Protein AF-0000000077526014 (afdb_homodimer)

InterPro domains:
  IPR000210 BTB/POZ domain [PF00651] (9-113)
  IPR000210 BTB/POZ domain [PS50097] (17-85)
  IPR000210 BTB/POZ domain [SM00225] (17-116)
  IPR011333 SKP1/BTB/POZ domain superfamily [G3DSA:3.30.710.10] (1-145)
  IPR011333 SKP1/BTB/POZ domain superfamily [SSF54695] (4-112)

Secondary structure (DSSP, 8-state):
--HHHHHHHHHHTTTT--EEEEETTEEEEE-HHHHHHH-HHHHHHHH-TT-HHHHHTEEE--SS-HHHHHHHHHHHHH---TT--TTTHHHHHHHHHHTT-HHHHHHHHHHHHTT--TTTHHHHHHHHHHTT-HHHHHHHHHHHHHHHHHHHHHHHTT--/--HHHHHHHHHHTTTT--EEEEETTEEEEE-HHHHHHH-HHHHHHHH-TT-HHHHHTEEE--SS-HHHHHHHHHHHHH---TT--TTTHHHHHHHHHHTT-HHHHHHHHHHHHTT--TTTHHHHHHHHHHTT-HHHHHHHHHHHHHHHHHHHHHHHTT--

Solvent-accessible surface area (backbone atoms only — not comparable to full-atom values): 17421 Å² total; per-residue (Å²): 136,52,60,51,56,51,44,45,50,34,54,76,64,50,50,73,50,62,28,37,39,33,30,81,96,43,74,45,71,37,44,58,42,53,48,27,70,50,10,66,52,46,33,50,43,58,63,35,66,81,41,64,45,32,65,66,23,51,45,83,41,84,90,57,54,56,70,42,51,49,36,51,53,48,24,60,57,47,68,52,63,80,69,64,41,88,90,43,33,68,60,35,29,52,50,22,53,75,40,44,25,57,72,57,25,52,51,32,30,55,59,53,49,74,66,66,45,90,88,45,44,66,60,51,48,55,50,19,60,75,63,69,32,62,66,30,46,54,46,49,52,52,52,52,54,54,57,53,53,53,55,55,54,60,59,62,73,65,57,132,136,52,60,51,55,51,45,45,50,35,53,76,66,50,47,75,48,63,28,37,39,33,28,82,95,42,74,45,72,37,44,59,43,52,48,26,67,49,10,65,53,47,32,50,43,57,64,37,70,82,40,63,45,33,67,66,22,50,43,82,42,83,89,57,57,57,71,43,52,51,37,53,52,48,25,59,57,47,68,52,63,82,70,62,42,88,91,45,31,68,60,36,30,52,51,22,53,74,40,44,23,56,72,57,27,52,52,33,32,54,60,53,50,74,66,65,44,91,91,46,42,67,61,51,48,54,50,19,63,76,62,68,32,61,67,31,46,52,46,49,52,52,51,52,53,54,57,54,52,53,54,54,54,58,56,60,72,64,56,133

Structure (mmCIF, N/CA/C/O backbone):
data_AF-0000000077526014-model_v1
#
loop_
_entity.id
_entity.type
_entity.pdbx_description
1 polymer 'BTB domain-containing protein'
#
loop_
_atom_site.group_PDB
_atom_site.id
_atom_site.type_symbol
_atom_site.label_atom_id
_atom_site.label_alt_id
_atom_site.label_comp_id
_atom_site.label_asym_id
_atom_site.label_entity_id
_atom_site.label_seq_id
_atom_site.pdbx_PDB_ins_code
_atom_site.Cartn_x
_atom_site.Cartn_y
_atom_site.Cartn_z
_atom_site.occupancy
_atom_site.B_iso_or_equiv
_atom_site.auth_seq_id
_atom_site.auth_comp_id
_atom_site.auth_asym_id
_atom_site.auth_atom_id
_atom_site.pdbx_PDB_model_num
ATOM 1 N N . MET A 1 1 ? -4.195 -10.773 5.109 1 72.62 1 MET A N 1
ATOM 2 C CA . MET A 1 1 ? -3.539 -9.484 5.293 1 72.62 1 MET A CA 1
ATOM 3 C C . MET A 1 1 ? -3.965 -8.5 4.211 1 72.62 1 MET A C 1
ATOM 5 O O . MET A 1 1 ? -4.066 -8.859 3.039 1 72.62 1 MET A O 1
ATOM 9 N N . SER A 1 2 ? -4.234 -7.258 4.621 1 91 2 SER A N 1
ATOM 10 C CA . SER A 1 2 ? -4.734 -6.246 3.693 1 91 2 SER A CA 1
ATOM 11 C C . SER A 1 2 ? -3.584 -5.527 2.994 1 91 2 SER A C 1
ATOM 13 O O . SER A 1 2 ? -2.426 -5.664 3.391 1 91 2 SER A O 1
ATOM 15 N N . VAL A 1 3 ? -3.85 -4.945 1.996 1 93.62 3 VAL A N 1
ATOM 16 C CA . VAL A 1 3 ? -2.875 -4.148 1.257 1 93.62 3 VAL A CA 1
ATOM 17 C C . VAL A 1 3 ? -2.275 -3.084 2.174 1 93.62 3 VAL A C 1
ATOM 19 O O . VAL A 1 3 ? -1.061 -2.867 2.17 1 93.62 3 VAL A O 1
ATOM 22 N N . ARG A 1 4 ? -3.08 -2.496 2.951 1 94.81 4 ARG A N 1
ATOM 23 C CA . ARG A 1 4 ? -2.621 -1.474 3.887 1 94.81 4 ARG A CA 1
ATOM 24 C C . ARG A 1 4 ? -1.616 -2.051 4.879 1 94.81 4 ARG A C 1
ATOM 26 O O . ARG A 1 4 ? -0.586 -1.435 5.156 1 94.81 4 ARG A O 1
ATOM 33 N N . ASP A 1 5 ? -1.938 -3.189 5.426 1 95.69 5 ASP A N 1
ATOM 34 C CA . ASP A 1 5 ? -1.038 -3.846 6.367 1 95.69 5 ASP A CA 1
ATOM 35 C C . ASP A 1 5 ? 0.3 -4.176 5.711 1 95.69 5 ASP A C 1
ATOM 37 O O . ASP A 1 5 ? 1.354 -4.051 6.336 1 95.69 5 ASP A O 1
ATOM 41 N N . ASN A 1 6 ? 0.21 -4.613 4.531 1 96.12 6 ASN A N 1
ATOM 42 C CA . ASN A 1 6 ? 1.428 -4.949 3.797 1 96.12 6 ASN A CA 1
ATOM 43 C C . ASN A 1 6 ? 2.324 -3.727 3.615 1 96.12 6 ASN A C 1
ATOM 45 O O . ASN A 1 6 ? 3.539 -3.811 3.805 1 96.12 6 ASN A O 1
ATOM 49 N N . ILE A 1 7 ? 1.716 -2.625 3.275 1 97.5 7 ILE A N 1
ATOM 50 C CA . ILE A 1 7 ? 2.461 -1.396 3.027 1 97.5 7 ILE A CA 1
ATOM 51 C C . ILE A 1 7 ? 3.057 -0.881 4.336 1 97.5 7 ILE A C 1
ATOM 53 O O . ILE A 1 7 ? 4.203 -0.429 4.367 1 97.5 7 ILE A O 1
ATOM 57 N N . ARG A 1 8 ? 2.281 -0.973 5.348 1 97.06 8 ARG A N 1
ATOM 58 C CA . ARG A 1 8 ? 2.773 -0.559 6.656 1 97.06 8 ARG A CA 1
ATOM 59 C C . ARG A 1 8 ? 3.98 -1.392 7.078 1 97.06 8 ARG A C 1
ATOM 61 O O . ARG A 1 8 ? 4.996 -0.846 7.516 1 97.06 8 ARG A O 1
ATOM 68 N N . ASP A 1 9 ? 3.828 -2.688 6.988 1 97.88 9 ASP A N 1
ATOM 69 C CA . ASP A 1 9 ? 4.914 -3.588 7.359 1 97.88 9 ASP A CA 1
ATOM 70 C C . ASP A 1 9 ? 6.16 -3.326 6.512 1 97.88 9 ASP A C 1
ATOM 72 O O . ASP A 1 9 ? 7.281 -3.383 7.01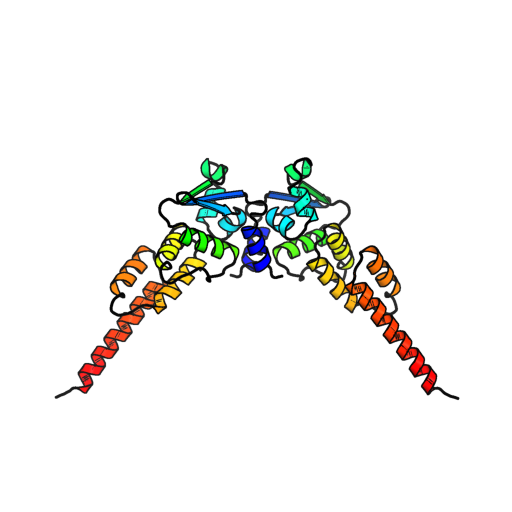6 1 97.88 9 ASP A O 1
ATOM 76 N N . MET A 1 10 ? 5.914 -3.098 5.254 1 98.19 10 MET A N 1
ATOM 77 C CA . MET A 1 10 ? 7 -2.779 4.328 1 98.19 10 MET A CA 1
ATOM 78 C C . MET A 1 10 ? 7.777 -1.557 4.801 1 98.19 10 MET A C 1
ATOM 80 O O . MET A 1 10 ? 9.008 -1.562 4.805 1 98.19 10 MET A O 1
ATOM 84 N N . TRP A 1 11 ? 7.062 -0.548 5.211 1 98.44 11 TRP A N 1
ATOM 85 C CA . TRP A 1 11 ? 7.688 0.676 5.703 1 98.44 11 TRP A CA 1
ATOM 86 C C . TRP A 1 11 ? 8.391 0.433 7.031 1 98.44 11 TRP A C 1
ATOM 88 O O . TRP A 1 11 ? 9.547 0.825 7.207 1 98.44 11 TRP A O 1
ATOM 98 N N . ASP A 1 12 ? 7.73 -0.252 7.934 1 97.94 12 ASP A N 1
ATOM 99 C CA . ASP A 1 12 ? 8.266 -0.509 9.266 1 97.94 12 ASP A CA 1
ATOM 100 C C . ASP A 1 12 ? 9.57 -1.309 9.188 1 97.94 12 ASP A C 1
ATOM 102 O O . ASP A 1 12 ? 10.477 -1.103 9.992 1 97.94 12 ASP A O 1
ATOM 106 N N . ASN A 1 13 ? 9.641 -2.141 8.242 1 97.88 13 ASN A N 1
ATOM 107 C CA . ASN A 1 13 ? 10.805 -3.002 8.102 1 97.88 13 ASN A CA 1
ATOM 108 C C . ASN A 1 13 ? 11.844 -2.393 7.164 1 97.88 13 ASN A C 1
ATOM 110 O O . ASN A 1 13 ? 12.883 -2.998 6.906 1 97.88 13 ASN A O 1
ATOM 114 N N . GLU A 1 14 ? 11.578 -1.185 6.617 1 98.12 14 GLU A N 1
ATOM 115 C CA . GLU A 1 14 ? 12.477 -0.44 5.734 1 98.12 14 GLU A CA 1
ATOM 116 C C . GLU A 1 14 ? 12.922 -1.295 4.555 1 98.12 14 GLU A C 1
ATOM 118 O O . GLU A 1 14 ? 14.094 -1.267 4.168 1 98.12 14 GLU A O 1
ATOM 123 N N . LEU A 1 15 ? 11.984 -2.135 4.062 1 97.56 15 LEU A N 1
ATOM 124 C CA . LEU A 1 15 ? 12.32 -3.074 3 1 97.56 15 LEU A CA 1
ATOM 125 C C . LEU A 1 15 ? 12.602 -2.34 1.692 1 97.56 15 LEU A C 1
ATOM 127 O O . LEU A 1 15 ? 11.68 -1.806 1.07 1 97.56 15 LEU A O 1
ATOM 131 N N . PHE A 1 16 ? 13.891 -2.279 1.281 1 95.5 16 PHE A N 1
ATOM 132 C CA . PHE A 1 16 ? 14.367 -1.708 0.026 1 95.5 16 PHE A CA 1
ATOM 133 C C . PHE A 1 16 ? 14.039 -0.221 -0.048 1 95.5 16 PHE A C 1
ATOM 135 O O . PHE A 1 16 ? 13.602 0.273 -1.089 1 95.5 16 PHE A O 1
ATOM 142 N N . THR A 1 17 ? 14.133 0.515 1.021 1 96.88 17 THR A N 1
ATOM 143 C CA . THR A 1 17 ? 13.992 1.967 1 1 96.88 17 THR A CA 1
ATOM 144 C C . THR A 1 17 ? 15.039 2.596 0.085 1 96.88 17 THR A C 1
ATOM 146 O O . THR A 1 17 ? 16.125 2.045 -0.09 1 96.88 17 THR A O 1
ATOM 149 N N . ASP A 1 18 ? 14.648 3.764 -0.484 1 95.25 18 ASP A N 1
ATOM 150 C CA . ASP A 1 18 ? 15.562 4.359 -1.453 1 95.25 18 ASP A CA 1
ATOM 151 C C . ASP A 1 18 ? 15.664 5.871 -1.255 1 95.25 18 ASP A C 1
ATOM 153 O O . ASP A 1 18 ? 16.156 6.586 -2.131 1 95.25 18 ASP A O 1
ATOM 157 N N . CYS A 1 19 ? 15.211 6.457 -0.163 1 95.62 19 CYS A N 1
ATOM 158 C CA . CYS A 1 19 ? 15.43 7.848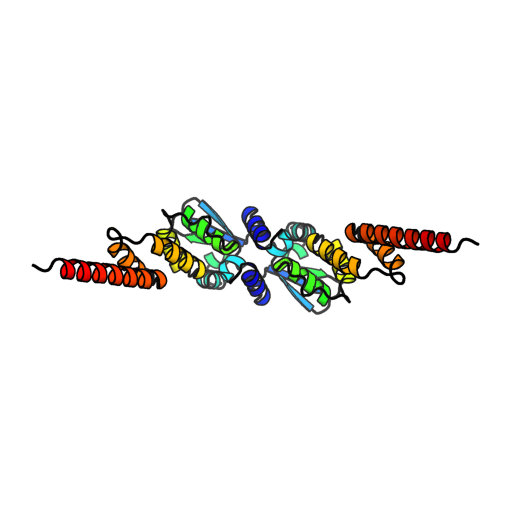 0.225 1 95.62 19 CYS A CA 1
ATOM 159 C C . CYS A 1 19 ? 15.367 8.008 1.739 1 95.62 19 CYS A C 1
ATOM 161 O O . CYS A 1 19 ? 14.953 7.086 2.449 1 95.62 19 CYS A O 1
ATOM 163 N N . VAL A 1 20 ? 15.906 9.125 2.172 1 97.19 20 VAL A N 1
ATOM 164 C CA . VAL A 1 20 ? 15.961 9.398 3.604 1 97.19 20 VAL A CA 1
ATOM 165 C C . VAL A 1 20 ? 15.516 10.828 3.879 1 97.19 20 VAL A C 1
ATOM 167 O O . VAL A 1 20 ? 15.953 11.766 3.207 1 97.19 20 VAL A O 1
ATOM 170 N N . ILE A 1 21 ? 14.609 10.977 4.828 1 97.38 21 ILE A N 1
ATOM 171 C CA . ILE A 1 21 ? 14.188 12.281 5.32 1 97.38 21 ILE A CA 1
ATOM 172 C C . ILE A 1 21 ? 14.898 12.594 6.637 1 97.38 21 ILE A C 1
ATOM 174 O O . ILE A 1 21 ? 14.727 11.875 7.625 1 97.38 21 ILE A O 1
ATOM 178 N N . LYS A 1 22 ? 15.664 13.625 6.617 1 97.56 22 LYS A N 1
ATOM 179 C CA . LYS A 1 22 ? 16.359 14.062 7.82 1 97.56 22 LYS A CA 1
ATOM 180 C C . LYS A 1 22 ? 15.586 15.164 8.539 1 97.56 22 LYS A C 1
ATOM 182 O O . LYS A 1 22 ? 15.172 16.141 7.914 1 97.56 22 LYS A O 1
ATOM 187 N N . VAL A 1 23 ? 15.32 14.984 9.758 1 97.5 23 VAL A N 1
ATOM 188 C CA . VAL A 1 23 ? 14.656 15.961 10.625 1 97.5 23 VAL A CA 1
ATOM 189 C C . VAL A 1 23 ? 15.477 16.156 11.898 1 97.5 23 VAL A C 1
ATOM 191 O O . VAL A 1 23 ? 15.344 15.391 12.859 1 97.5 23 VAL A O 1
ATOM 194 N N . GLY A 1 24 ? 16.219 17.234 11.984 1 95.19 24 GLY A N 1
ATOM 195 C CA . GLY A 1 24 ? 17.172 17.375 13.078 1 95.19 24 GLY A CA 1
ATOM 196 C C . GLY A 1 24 ? 18.172 16.25 13.156 1 95.19 24 GLY A C 1
ATOM 197 O O . GLY A 1 24 ? 18.875 15.961 12.18 1 95.19 24 GLY A O 1
ATOM 198 N N . SER A 1 25 ? 18.219 15.562 14.266 1 96.19 25 SER A N 1
ATOM 199 C CA . SER A 1 25 ? 19.156 14.477 14.477 1 96.19 25 SER A CA 1
ATOM 200 C C . SER A 1 25 ? 18.547 13.125 14.117 1 96.19 25 SER A C 1
ATOM 202 O O . SER A 1 25 ? 19.219 12.094 14.188 1 96.19 25 SER A O 1
ATOM 204 N N . LYS A 1 26 ? 17.359 13.141 13.688 1 98 26 LYS A N 1
ATOM 205 C CA . LYS A 1 26 ? 16.656 11.898 13.375 1 98 26 LYS A CA 1
ATOM 206 C C . LYS A 1 26 ? 16.453 11.75 11.867 1 98 26 LYS A C 1
ATOM 208 O O . LYS A 1 26 ? 16.688 12.688 11.109 1 98 26 LYS A O 1
ATOM 213 N N . GLN A 1 27 ? 16.156 10.555 11.562 1 97.94 27 GLN A N 1
ATOM 214 C CA . GLN A 1 27 ? 15.945 10.289 10.141 1 97.94 27 GLN A CA 1
ATOM 215 C C . GLN A 1 27 ? 14.797 9.305 9.93 1 97.94 27 GLN A C 1
ATOM 217 O O . GLN A 1 27 ? 14.508 8.484 10.797 1 97.94 27 GLN A O 1
ATOM 222 N N . ILE A 1 28 ? 14.109 9.367 8.789 1 98.38 28 ILE A N 1
ATOM 223 C CA . ILE A 1 28 ? 13.055 8.461 8.336 1 98.38 28 ILE A CA 1
ATOM 224 C C . ILE A 1 28 ? 13.43 7.895 6.969 1 98.38 28 ILE A C 1
ATOM 226 O O . ILE A 1 28 ? 13.57 8.641 5.996 1 98.38 28 ILE A O 1
ATOM 230 N N . LYS A 1 29 ? 13.625 6.59 6.934 1 98.38 29 LYS A N 1
ATOM 231 C CA . LYS A 1 29 ? 13.805 5.938 5.641 1 98.38 29 LYS A CA 1
ATOM 232 C C . LYS A 1 29 ? 12.469 5.715 4.945 1 98.38 29 LYS A C 1
ATOM 234 O O . LYS A 1 29 ? 11.477 5.367 5.59 1 98.38 29 LYS A O 1
ATOM 239 N N . ALA A 1 30 ? 12.422 5.992 3.66 1 98.25 30 ALA A N 1
ATOM 240 C CA . ALA A 1 30 ? 11.156 5.926 2.938 1 98.25 30 ALA A CA 1
ATOM 241 C C . ALA A 1 30 ? 11.367 5.465 1.499 1 98.25 30 ALA A C 1
ATOM 243 O O . ALA A 1 30 ? 12.469 5.039 1.132 1 98.25 30 ALA A O 1
ATOM 244 N N . HIS A 1 31 ? 10.344 5.371 0.763 1 98.06 31 HIS A N 1
ATOM 245 C CA . HIS A 1 31 ? 10.359 4.969 -0.638 1 98.06 31 HIS A CA 1
ATOM 246 C C . HIS A 1 31 ? 9.93 6.113 -1.546 1 98.06 31 HIS A C 1
ATOM 248 O O . HIS A 1 31 ? 8.844 6.676 -1.374 1 98.06 31 HIS A O 1
ATOM 254 N N . ARG A 1 32 ? 10.727 6.422 -2.512 1 97.19 32 ARG A N 1
ATOM 255 C CA . ARG A 1 32 ? 10.445 7.527 -3.424 1 97.19 32 ARG A CA 1
ATOM 256 C C . ARG A 1 32 ? 9.102 7.348 -4.109 1 97.19 32 ARG A C 1
ATOM 258 O O . ARG A 1 32 ? 8.359 8.32 -4.305 1 97.19 32 ARG A O 1
ATOM 265 N N . CYS A 1 33 ? 8.766 6.094 -4.48 1 97.56 33 CYS A N 1
ATOM 266 C CA . CYS A 1 33 ? 7.539 5.84 -5.23 1 97.56 33 CYS A CA 1
ATOM 267 C C . CYS A 1 33 ? 6.309 6.18 -4.398 1 97.56 33 CYS A C 1
ATOM 269 O O . CYS A 1 33 ? 5.352 6.766 -4.906 1 97.56 33 CYS A O 1
ATOM 271 N N . ILE A 1 34 ? 6.363 5.883 -3.104 1 98.38 34 ILE A N 1
ATOM 272 C CA . ILE A 1 34 ? 5.238 6.168 -2.217 1 98.38 34 ILE A CA 1
ATOM 273 C C . ILE A 1 34 ? 5.129 7.672 -1.99 1 98.38 34 ILE A C 1
ATOM 275 O O . ILE A 1 34 ? 4.047 8.25 -2.115 1 98.38 34 ILE A O 1
ATOM 279 N N . LEU A 1 35 ? 6.254 8.289 -1.669 1 97.88 35 LEU A N 1
ATOM 280 C CA . LEU A 1 35 ? 6.254 9.727 -1.412 1 97.88 35 LEU A CA 1
ATOM 281 C C . LEU A 1 35 ? 5.844 10.5 -2.66 1 97.88 35 LEU A C 1
ATOM 283 O O . LEU A 1 35 ? 5.039 11.43 -2.58 1 97.88 35 LEU A O 1
ATOM 287 N N . GLY A 1 36 ? 6.395 10.141 -3.801 1 96.94 36 GLY A N 1
ATOM 288 C CA . GLY A 1 36 ? 6.078 10.812 -5.047 1 96.94 36 GLY A CA 1
ATOM 289 C C . GLY A 1 36 ? 4.625 10.664 -5.457 1 96.94 36 GLY A C 1
ATOM 290 O O . GLY A 1 36 ? 4.051 11.562 -6.066 1 96.94 36 GLY A O 1
ATOM 291 N N . GLN A 1 37 ? 4.043 9.492 -5.176 1 98 37 GLN A N 1
ATOM 292 C CA . GLN A 1 37 ? 2.643 9.25 -5.512 1 98 37 GLN A CA 1
ATOM 293 C C . GLN A 1 37 ? 1.717 10.141 -4.695 1 98 37 GLN A C 1
ATOM 295 O O . GLN A 1 37 ? 0.667 10.57 -5.184 1 98 37 GLN A O 1
ATOM 300 N N . MET A 1 38 ? 2.121 10.445 -3.498 1 98.12 38 MET A N 1
ATOM 301 C CA . MET A 1 38 ? 1.224 11.117 -2.566 1 98.12 38 MET A CA 1
ATOM 302 C C . MET A 1 38 ? 1.507 12.617 -2.527 1 98.12 38 MET A C 1
ATOM 304 O O . MET A 1 38 ? 0.735 13.383 -1.948 1 98.12 38 MET A O 1
ATOM 308 N N . SER A 1 39 ? 2.564 13.102 -3.207 1 98 39 SER A N 1
ATOM 309 C CA . SER A 1 39 ? 2.971 14.5 -3.133 1 98 39 SER A CA 1
ATOM 310 C C . SER A 1 39 ? 3.639 14.953 -4.43 1 98 39 SER A C 1
ATOM 312 O O . SER A 1 39 ? 4.723 14.477 -4.773 1 98 39 SER A O 1
ATOM 314 N N . PRO A 1 40 ? 3.064 15.938 -5.16 1 97.25 40 PRO A N 1
ATOM 315 C CA . PRO A 1 40 ? 3.734 16.484 -6.344 1 97.25 40 PRO A CA 1
ATOM 316 C C . PRO A 1 40 ? 5.082 17.125 -6.016 1 97.25 40 PRO A C 1
ATOM 318 O O . PRO A 1 40 ? 5.992 17.109 -6.852 1 97.25 40 PRO A O 1
ATOM 321 N N . VAL A 1 41 ? 5.223 17.625 -4.852 1 96 41 VAL A N 1
ATOM 322 C CA . VAL A 1 41 ? 6.48 18.219 -4.422 1 96 41 VAL A CA 1
ATOM 323 C C . VAL A 1 41 ? 7.562 17.156 -4.34 1 96 41 VAL A C 1
ATOM 325 O O . VAL A 1 41 ? 8.648 17.297 -4.91 1 96 41 VAL A O 1
ATOM 328 N N . PHE A 1 42 ? 7.238 16.047 -3.686 1 95.38 42 PHE A N 1
ATOM 329 C CA . PHE A 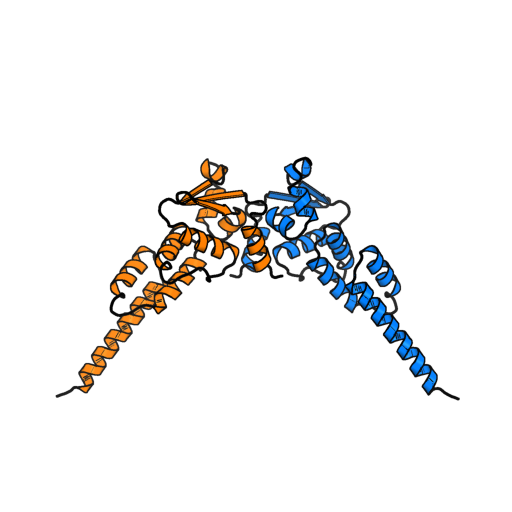1 42 ? 8.195 14.953 -3.611 1 95.38 42 PHE A CA 1
ATOM 330 C C . PHE A 1 42 ? 8.461 14.375 -4.996 1 95.38 42 PHE A C 1
ATOM 332 O O . PHE A 1 42 ? 9.602 14.039 -5.324 1 95.38 42 PHE A O 1
ATOM 339 N N . LYS A 1 43 ? 7.414 14.25 -5.766 1 95.12 43 LYS A N 1
ATOM 340 C CA . LYS A 1 43 ? 7.559 13.727 -7.125 1 95.12 43 LYS A CA 1
ATOM 341 C C . LYS A 1 43 ? 8.547 14.562 -7.93 1 95.12 43 LYS A C 1
ATOM 343 O O . LYS A 1 43 ? 9.438 14.016 -8.586 1 95.12 43 LYS A O 1
ATOM 348 N N . SER A 1 44 ? 8.375 15.852 -7.875 1 93.44 44 SER A N 1
ATOM 349 C CA . SER A 1 44 ? 9.25 16.781 -8.594 1 93.44 44 SER A CA 1
ATOM 350 C C . SER A 1 44 ? 10.672 16.734 -8.039 1 93.44 44 SER A C 1
ATOM 352 O O . SER A 1 44 ? 11.641 16.781 -8.805 1 93.44 44 SER A O 1
ATOM 354 N N . MET A 1 45 ? 10.789 16.609 -6.77 1 90.88 45 MET A N 1
ATOM 355 C CA . MET A 1 45 ? 12.094 16.562 -6.113 1 90.88 45 MET A CA 1
ATOM 356 C C . MET A 1 45 ? 12.906 15.359 -6.605 1 90.88 45 MET A C 1
ATOM 358 O O . MET A 1 45 ? 14.102 15.484 -6.875 1 90.88 45 MET A O 1
ATOM 362 N N . PHE A 1 46 ? 12.258 14.266 -6.785 1 91.56 46 PHE A N 1
ATOM 363 C CA . PHE A 1 46 ? 12.953 13.031 -7.141 1 91.56 46 PHE A CA 1
ATOM 364 C C . PHE A 1 46 ? 13.188 12.953 -8.648 1 91.56 46 PHE A C 1
ATOM 366 O O . PHE A 1 46 ? 14.039 12.195 -9.109 1 91.56 46 PHE A O 1
ATOM 373 N N . ASN A 1 47 ? 12.398 13.625 -9.391 1 88.5 47 ASN A N 1
ATOM 374 C CA . ASN A 1 47 ? 12.586 13.648 -10.836 1 88.5 47 ASN A CA 1
ATOM 375 C C . ASN A 1 47 ? 13.688 14.617 -11.242 1 88.5 47 ASN A C 1
ATOM 377 O O . ASN A 1 47 ? 14.234 14.516 -12.336 1 88.5 47 ASN A O 1
ATOM 381 N N . ASN A 1 48 ? 13.836 15.586 -10.453 1 78 48 ASN A N 1
ATOM 382 C CA . ASN A 1 48 ? 14.836 16.594 -10.82 1 78 48 ASN A CA 1
ATOM 383 C C . ASN A 1 48 ? 16.25 16.078 -10.594 1 78 48 ASN A C 1
ATOM 385 O O . ASN A 1 48 ? 16.688 15.898 -9.453 1 78 48 ASN A O 1
ATOM 389 N N . GLU A 1 49 ? 16.766 15.477 -11.578 1 62.34 49 GLU A N 1
ATOM 390 C CA . GLU A 1 49 ? 18.109 14.922 -11.609 1 62.34 49 GLU A CA 1
ATOM 391 C C . GLU A 1 49 ? 19.156 16 -11.297 1 62.34 49 GLU A C 1
ATOM 393 O O . GLU A 1 49 ? 20.297 15.688 -10.945 1 62.34 49 GLU A O 1
ATOM 398 N N . SER A 1 50 ? 18.797 17.109 -11.508 1 56.94 50 SER A N 1
ATOM 399 C CA . SER A 1 50 ? 19.828 18.141 -11.367 1 56.94 50 SER A CA 1
ATOM 400 C C . SER A 1 50 ? 20.109 18.438 -9.898 1 56.94 50 SER A C 1
ATOM 402 O O . SER A 1 50 ? 21.156 18.984 -9.562 1 56.94 50 SER A O 1
ATOM 404 N N . MET A 1 51 ? 19.203 18.125 -9.023 1 53.78 51 MET A N 1
ATOM 405 C CA . MET A 1 51 ? 19.484 18.406 -7.617 1 53.78 51 MET A CA 1
ATOM 406 C C . MET A 1 51 ? 20.156 17.203 -6.949 1 53.78 51 MET A C 1
ATOM 408 O O . MET A 1 51 ? 19.625 16.094 -6.961 1 53.78 51 MET A O 1
ATOM 412 N N . LEU A 1 52 ? 21.422 17.391 -6.695 1 52.75 52 LEU A N 1
ATOM 413 C CA . LEU A 1 52 ? 22.297 16.391 -6.09 1 52.75 52 LEU A CA 1
ATOM 414 C C . LEU A 1 52 ? 21.562 15.617 -5 1 52.75 52 LEU A C 1
ATOM 416 O O . LEU A 1 52 ? 21.688 14.391 -4.91 1 52.75 52 LEU A O 1
ATOM 420 N N . GLU A 1 53 ? 20.922 16.375 -4.176 1 49.84 53 GLU A N 1
ATOM 421 C CA . GLU A 1 53 ? 20.25 15.789 -3.029 1 49.84 53 GLU A CA 1
ATOM 422 C C . GLU A 1 53 ? 19.141 14.836 -3.473 1 49.84 53 GLU A C 1
ATOM 424 O O . GLU A 1 53 ? 18.953 13.766 -2.889 1 49.84 53 GLU A O 1
ATOM 429 N N . ALA A 1 54 ? 18.453 15.32 -4.605 1 54.78 54 ALA A N 1
ATOM 430 C CA . ALA A 1 54 ? 17.391 14.484 -5.168 1 54.78 54 ALA A CA 1
ATOM 431 C C . ALA A 1 54 ? 17.969 13.211 -5.773 1 54.78 54 ALA A C 1
ATOM 433 O O . ALA A 1 54 ? 17.391 12.133 -5.629 1 54.78 54 ALA A O 1
ATOM 434 N N . GLN A 1 55 ? 19.172 13.375 -6.145 1 60.19 55 GLN A N 1
ATOM 435 C CA . GLN A 1 55 ? 19.844 12.234 -6.762 1 60.19 55 GLN A CA 1
ATOM 436 C C . GLN A 1 55 ? 20.234 11.195 -5.719 1 60.19 55 GLN A C 1
ATOM 438 O O . GLN A 1 55 ? 20.172 9.992 -5.98 1 60.19 55 GLN A O 1
ATOM 443 N N . ASN A 1 56 ? 20.453 11.82 -4.543 1 72 56 ASN A N 1
ATOM 444 C CA . ASN A 1 56 ? 20.938 10.891 -3.525 1 72 56 ASN A CA 1
ATOM 445 C C . ASN A 1 56 ? 19.812 10.438 -2.598 1 72 56 ASN A C 1
ATOM 447 O O . ASN A 1 56 ? 20.047 9.648 -1.685 1 72 56 ASN A O 1
ATOM 451 N N . GLY A 1 57 ? 18.703 10.992 -2.85 1 85.31 57 GLY A N 1
ATOM 452 C CA . GLY A 1 57 ? 17.562 10.508 -2.1 1 85.31 57 GLY A CA 1
ATOM 453 C C . GLY A 1 57 ? 17.484 11.062 -0.689 1 85.31 57 GLY A C 1
ATOM 454 O O . GLY A 1 57 ? 16.906 10.445 0.201 1 85.31 57 GLY A O 1
ATOM 455 N N . VAL A 1 58 ? 18.281 12.227 -0.44 1 91.19 58 VAL A N 1
ATOM 456 C CA . VAL A 1 58 ? 18.266 12.781 0.909 1 91.19 58 VAL A CA 1
ATOM 457 C C . VAL A 1 58 ? 17.438 14.062 0.928 1 91.19 58 VAL A C 1
ATOM 459 O O . VAL A 1 58 ? 17.688 14.984 0.147 1 91.19 58 VAL A O 1
ATOM 462 N N . ILE A 1 59 ? 16.438 14.156 1.816 1 93.31 59 ILE A N 1
ATOM 463 C CA . ILE A 1 59 ? 15.57 15.312 2.01 1 93.31 59 ILE A CA 1
ATOM 464 C C . ILE A 1 59 ? 15.781 15.891 3.408 1 93.31 59 ILE A C 1
ATOM 466 O O . ILE A 1 59 ? 15.539 15.211 4.41 1 93.31 59 ILE A O 1
ATOM 470 N N . ASP A 1 60 ? 16.203 17.156 3.488 1 94.12 60 ASP A N 1
ATOM 471 C CA . ASP A 1 60 ? 16.453 17.812 4.766 1 94.12 60 ASP A CA 1
ATOM 472 C C . ASP A 1 60 ? 15.273 18.703 5.156 1 94.12 60 ASP A C 1
ATOM 474 O O . ASP A 1 60 ? 14.992 19.703 4.484 1 94.12 60 ASP A O 1
ATOM 478 N N . MET A 1 61 ? 14.625 18.281 6.207 1 95.69 61 MET A N 1
ATOM 479 C CA . MET A 1 61 ? 13.523 19.094 6.734 1 95.69 61 MET A CA 1
ATOM 480 C C . MET A 1 61 ? 13.93 19.781 8.031 1 95.69 61 MET A C 1
ATOM 482 O O . MET A 1 61 ? 13.875 19.172 9.109 1 95.69 61 MET A O 1
ATOM 486 N N . THR A 1 62 ? 14.117 21.062 7.988 1 94.38 62 THR A N 1
ATOM 487 C CA . THR A 1 62 ? 14.719 21.797 9.102 1 94.38 62 THR A CA 1
ATOM 488 C C . THR A 1 62 ? 13.656 22.578 9.867 1 94.38 62 THR A C 1
ATOM 490 O O . THR A 1 62 ? 13.898 23.047 10.984 1 94.38 62 THR A O 1
ATOM 493 N N . ASP A 1 63 ? 12.508 22.719 9.398 1 93.69 63 ASP A N 1
ATOM 494 C CA . ASP A 1 63 ? 11.516 23.625 9.977 1 93.69 63 ASP A CA 1
ATOM 495 C C . ASP A 1 63 ? 10.312 22.844 10.5 1 93.69 63 ASP A C 1
ATOM 497 O O . ASP A 1 63 ? 9.195 23.375 10.539 1 93.69 63 ASP A O 1
ATOM 501 N N . ALA A 1 64 ? 10.555 21.609 10.797 1 95.06 64 ALA A N 1
ATOM 502 C CA . ALA A 1 64 ? 9.461 20.781 11.305 1 95.06 64 ALA A CA 1
ATOM 503 C C . ALA A 1 64 ? 9.938 19.844 12.406 1 95.06 64 ALA A C 1
ATOM 505 O O . ALA A 1 64 ? 11.125 19.531 12.492 1 95.06 64 ALA A O 1
ATOM 506 N N . LYS A 1 65 ? 8.977 19.453 13.227 1 95.81 65 LYS A N 1
ATOM 507 C CA . LYS A 1 65 ? 9.258 18.469 14.258 1 95.81 65 LYS A CA 1
ATOM 508 C C . LYS A 1 65 ? 9.234 17.047 13.688 1 95.81 65 LYS A C 1
ATOM 510 O O . LYS A 1 65 ? 8.422 16.75 12.805 1 95.81 65 LYS A O 1
ATOM 515 N N . TYR A 1 66 ? 10.047 16.156 14.336 1 97.19 66 TYR A N 1
ATOM 516 C CA . TYR A 1 66 ? 10.148 14.773 13.891 1 97.19 66 TYR A CA 1
ATOM 517 C C . TYR A 1 66 ? 8.789 14.086 13.945 1 97.19 66 TYR A C 1
ATOM 519 O O . TYR A 1 66 ? 8.406 13.391 13 1 97.19 66 TYR A O 1
ATOM 527 N N . GLU A 1 67 ? 8.086 14.32 15.023 1 96.44 67 GLU A N 1
ATOM 528 C CA . GLU A 1 67 ? 6.82 13.625 15.234 1 96.44 67 GLU A CA 1
ATOM 529 C C . GLU A 1 67 ? 5.793 14.023 14.172 1 96.44 67 GLU A C 1
ATOM 531 O O . GLU A 1 67 ? 5.012 13.188 13.719 1 96.44 67 GLU A O 1
ATOM 536 N N . SER A 1 68 ? 5.793 15.242 13.742 1 97.12 68 SER A N 1
ATOM 537 C CA . SER A 1 68 ? 4.863 15.727 12.727 1 97.12 68 SER A CA 1
ATOM 538 C C . SER A 1 68 ? 5.215 15.188 11.344 1 97.12 68 SER A C 1
ATOM 540 O O . SER A 1 68 ? 4.328 14.797 10.578 1 97.12 68 SER A O 1
ATOM 542 N N . VAL A 1 69 ? 6.512 15.148 11.094 1 97.94 69 VAL A N 1
ATOM 543 C CA . VAL A 1 69 ? 6.961 14.617 9.805 1 97.94 69 VAL A CA 1
ATOM 544 C C . VAL A 1 69 ? 6.648 13.125 9.727 1 97.94 69 VAL A C 1
ATOM 546 O O . VAL A 1 69 ? 6.152 12.641 8.711 1 97.94 69 VAL A O 1
ATOM 549 N N . ARG A 1 70 ? 6.91 12.43 10.828 1 97.62 70 ARG A N 1
ATOM 550 C CA . ARG A 1 70 ? 6.629 11 10.859 1 97.62 70 ARG A CA 1
ATOM 551 C C . ARG A 1 70 ? 5.145 10.727 10.656 1 97.62 70 ARG A C 1
ATOM 553 O O . ARG A 1 70 ? 4.77 9.781 9.961 1 97.62 70 ARG A O 1
ATOM 560 N N . ALA A 1 71 ? 4.309 11.516 11.242 1 97.5 71 ALA A N 1
ATOM 561 C CA . ALA A 1 71 ? 2.865 11.375 11.07 1 97.5 71 ALA A CA 1
ATOM 562 C C . ALA A 1 71 ? 2.463 11.586 9.617 1 97.5 71 ALA A C 1
ATOM 564 O O . ALA A 1 71 ? 1.613 10.859 9.094 1 97.5 71 ALA A O 1
ATOM 565 N N . MET A 1 72 ? 3.041 12.57 9 1 98.19 72 MET A N 1
ATOM 566 C CA . MET A 1 72 ? 2.742 12.828 7.594 1 98.19 72 MET A CA 1
ATOM 567 C C . MET A 1 72 ? 3.166 11.648 6.727 1 98.19 72 MET A C 1
ATOM 569 O O . MET A 1 72 ? 2.396 11.18 5.883 1 98.19 72 MET A O 1
ATOM 573 N N . VAL A 1 73 ? 4.336 11.141 6.965 1 98.44 73 VAL A N 1
ATOM 574 C CA . VAL A 1 73 ? 4.855 10.023 6.18 1 98.44 73 VAL A CA 1
ATOM 575 C C . VAL A 1 73 ? 3.988 8.789 6.402 1 98.44 73 VAL A C 1
ATOM 577 O O . VAL A 1 73 ? 3.639 8.086 5.449 1 98.44 73 VAL A O 1
ATOM 580 N N . GLU A 1 74 ? 3.645 8.531 7.648 1 97.88 74 GLU A N 1
ATOM 581 C CA . GLU A 1 74 ? 2.764 7.41 7.957 1 97.88 74 GLU A CA 1
ATOM 582 C C . GLU A 1 74 ? 1.441 7.523 7.203 1 97.88 74 GLU A C 1
ATOM 584 O O . GLU A 1 74 ? 0.932 6.531 6.68 1 97.88 74 GLU A O 1
ATOM 589 N N . PHE A 1 75 ? 0.944 8.695 7.121 1 97.94 75 PHE A N 1
ATOM 590 C CA . PHE A 1 75 ? -0.292 8.914 6.383 1 97.94 75 PHE A CA 1
ATOM 591 C C . PHE A 1 75 ? -0.1 8.602 4.902 1 97.94 75 PHE A C 1
ATOM 593 O O . PHE A 1 75 ? -0.981 8.016 4.266 1 97.94 75 PHE A O 1
ATOM 600 N N . MET A 1 76 ? 0.993 8.992 4.398 1 98.25 76 MET A N 1
ATOM 601 C CA . MET A 1 76 ? 1.268 8.773 2.982 1 98.25 76 MET A CA 1
ATOM 602 C C . MET A 1 76 ? 1.345 7.281 2.67 1 98.25 76 MET A C 1
ATOM 604 O O . MET A 1 76 ? 1 6.855 1.566 1 98.25 76 MET A O 1
ATOM 608 N N . TYR A 1 77 ? 1.711 6.465 3.637 1 97.88 77 TYR A N 1
ATOM 609 C CA . TYR A 1 77 ? 1.82 5.02 3.455 1 97.88 77 TYR A CA 1
ATOM 610 C C . TYR A 1 77 ? 0.474 4.34 3.676 1 97.88 77 TYR A C 1
ATOM 612 O O . TYR A 1 77 ? 0.107 3.424 2.936 1 97.88 77 TYR A O 1
ATOM 620 N N . THR A 1 78 ? -0.278 4.812 4.617 1 97 78 THR A N 1
ATOM 621 C CA . THR A 1 78 ? -1.344 3.953 5.125 1 97 78 THR A CA 1
ATOM 622 C C . THR A 1 78 ? -2.701 4.633 4.977 1 97 78 THR A C 1
ATOM 624 O O . THR A 1 78 ? -3.742 3.98 5.066 1 97 78 THR A O 1
ATOM 627 N N . GLY A 1 79 ? -2.686 5.898 4.855 1 96.25 79 GLY A N 1
ATOM 628 C CA . GLY A 1 79 ? -3.928 6.656 4.871 1 96.25 79 GLY A CA 1
ATOM 629 C C . GLY A 1 79 ? -4.512 6.82 6.262 1 96.25 79 GLY A C 1
ATOM 630 O O . GLY A 1 79 ? -5.57 7.43 6.426 1 96.25 79 GLY A O 1
ATOM 631 N N . SER A 1 80 ? -3.82 6.379 7.203 1 94.81 80 SER A N 1
ATOM 632 C CA . SER A 1 80 ? -4.328 6.418 8.57 1 94.81 80 SER A CA 1
ATOM 633 C C . SER A 1 80 ? -4.082 7.781 9.211 1 94.81 80 SER A C 1
ATOM 635 O O . SER A 1 80 ? -3.031 8.391 9.008 1 94.81 80 SER A O 1
ATOM 637 N N . THR A 1 81 ? -5 8.148 10.055 1 93.56 81 THR A N 1
ATOM 638 C CA . THR A 1 81 ? -4.898 9.414 10.781 1 93.56 81 THR A CA 1
ATOM 639 C C . THR A 1 81 ? -4.688 9.164 12.266 1 93.56 81 THR A C 1
ATOM 641 O O . THR A 1 81 ? -4.859 10.078 13.086 1 93.56 81 THR A O 1
ATOM 644 N N . ASP A 1 82 ? -4.348 8.008 12.602 1 91.56 82 ASP A N 1
ATOM 645 C CA . ASP A 1 82 ? -4.203 7.625 14 1 91.56 82 ASP A CA 1
ATOM 646 C C . ASP A 1 82 ? -3.109 8.445 14.68 1 91.56 82 ASP A C 1
ATOM 648 O O . ASP A 1 82 ? -3.178 8.703 15.891 1 91.56 82 ASP A O 1
ATOM 652 N N . ALA A 1 83 ? -2.215 8.797 13.93 1 88.94 83 ALA A N 1
ATOM 653 C CA . ALA A 1 83 ? -1.061 9.5 14.492 1 88.94 83 ALA A CA 1
ATOM 654 C C . ALA A 1 83 ? -1.345 10.992 14.641 1 88.94 83 ALA A C 1
ATOM 656 O O . ALA A 1 83 ? -0.529 11.734 15.188 1 88.94 83 ALA A O 1
ATOM 657 N N . LEU A 1 84 ? -2.486 11.414 14.156 1 91 84 LEU A N 1
ATOM 658 C CA . LEU A 1 84 ? -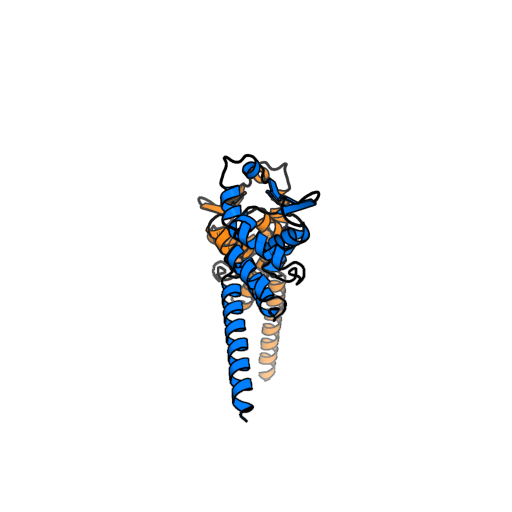2.84 12.828 14.273 1 91 84 LEU A CA 1
ATOM 659 C C . LEU A 1 84 ? -3.342 13.148 15.672 1 91 84 LEU A C 1
ATOM 661 O O . LEU A 1 84 ? -4.27 12.508 16.172 1 91 84 LEU A O 1
ATOM 665 N N . ASP A 1 85 ? -2.562 13.867 16.359 1 86.94 85 ASP A N 1
ATOM 666 C CA . ASP A 1 85 ? -2.979 14.32 17.688 1 86.94 85 ASP A CA 1
ATOM 667 C C . ASP A 1 85 ? -3.383 15.797 17.656 1 86.94 85 ASP A C 1
ATOM 669 O O . ASP A 1 85 ? -2.807 16.594 16.922 1 86.94 85 ASP A O 1
ATOM 673 N N . SER A 1 86 ? -4.242 16.172 18.609 1 84.69 86 SER A N 1
ATOM 674 C CA . SER A 1 86 ? -4.805 17.516 18.656 1 84.69 86 SER A CA 1
ATOM 675 C C . SER A 1 86 ? -3.723 18.562 18.922 1 84.69 86 SER A C 1
ATOM 677 O O . SER A 1 86 ? -3.82 19.703 18.469 1 84.69 86 SER A O 1
ATOM 679 N N . ASN A 1 87 ? -2.693 18.125 19.531 1 88.5 87 ASN A N 1
ATOM 680 C CA . ASN A 1 87 ? -1.661 19.078 19.938 1 88.5 87 ASN A CA 1
ATOM 681 C C . ASN A 1 87 ? -0.681 19.344 18.797 1 88.5 87 ASN A C 1
ATOM 683 O O . ASN A 1 87 ? 0.067 20.328 18.844 1 88.5 87 ASN A O 1
ATOM 687 N N . SER A 1 88 ? -0.801 18.547 17.75 1 93 88 SER A N 1
ATOM 688 C CA . SER A 1 88 ? 0.185 18.688 16.688 1 93 88 SER A CA 1
ATOM 689 C C . SER A 1 88 ? -0.488 18.875 15.328 1 93 88 SER A C 1
ATOM 691 O O . SER A 1 88 ? 0.188 19.047 14.312 1 93 88 SER A O 1
ATOM 693 N N . VAL A 1 89 ? -1.772 18.938 15.336 1 96.31 89 VAL A N 1
ATOM 694 C CA . VAL A 1 89 ? -2.523 18.906 14.086 1 96.31 89 VAL A CA 1
ATOM 695 C C . VAL A 1 89 ? -2.236 20.172 13.281 1 96.31 89 VAL A C 1
ATOM 697 O O . VAL A 1 89 ? -2.193 20.141 12.055 1 96.31 89 VAL A O 1
ATOM 700 N N . ASP A 1 90 ? -2.027 21.328 13.953 1 95.19 90 ASP A N 1
ATOM 701 C CA . ASP A 1 90 ? -1.722 22.578 13.25 1 95.19 90 ASP A CA 1
ATOM 702 C C . ASP A 1 90 ? -0.372 22.484 12.547 1 95.19 90 ASP A C 1
ATOM 704 O O . ASP A 1 90 ? -0.233 22.938 11.406 1 95.19 90 ASP A O 1
ATOM 708 N N . GLU A 1 91 ? 0.562 21.891 13.234 1 96.19 91 GLU A N 1
ATOM 709 C CA . GLU A 1 91 ? 1.883 21.703 12.641 1 96.19 91 GLU A CA 1
ATOM 710 C C . GLU A 1 91 ? 1.828 20.75 11.453 1 96.19 91 GLU A C 1
ATOM 712 O O . GLU A 1 91 ? 2.482 20.984 10.43 1 96.19 91 GLU A O 1
ATOM 717 N N . ILE A 1 92 ? 1.084 19.703 11.539 1 97.94 92 ILE A N 1
ATOM 718 C CA . ILE A 1 92 ? 0.946 18.719 10.477 1 97.94 92 ILE A CA 1
ATOM 719 C C . ILE A 1 92 ? 0.253 19.344 9.273 1 97.94 92 ILE A C 1
ATOM 721 O O . ILE A 1 92 ? 0.616 19.078 8.125 1 97.94 92 ILE A O 1
ATOM 725 N N . LEU A 1 93 ? -0.727 20.203 9.562 1 98 93 LEU A N 1
ATOM 726 C CA . LEU A 1 93 ? -1.381 20.922 8.477 1 98 93 LEU A CA 1
ATOM 727 C C . LEU A 1 93 ? -0.375 21.781 7.699 1 98 93 LEU A C 1
ATOM 729 O O . LEU A 1 93 ? -0.394 21.797 6.465 1 98 93 LEU A O 1
ATOM 733 N N . ALA A 1 94 ? 0.477 22.469 8.406 1 97.31 94 ALA A N 1
ATOM 734 C CA . ALA A 1 94 ? 1.468 23.344 7.785 1 97.31 94 ALA A CA 1
ATOM 735 C C . ALA A 1 94 ? 2.41 22.547 6.887 1 97.31 94 ALA A C 1
ATOM 737 O O . ALA A 1 94 ? 2.693 22.938 5.758 1 97.31 94 ALA A O 1
ATOM 738 N N . ILE A 1 95 ? 2.855 21.422 7.336 1 97.81 95 ILE A N 1
ATOM 739 C CA . ILE A 1 95 ? 3.811 20.656 6.535 1 97.81 95 ILE A CA 1
ATOM 740 C C . ILE A 1 95 ? 3.08 19.953 5.398 1 97.81 95 ILE A C 1
ATOM 742 O O . ILE A 1 95 ? 3.627 19.797 4.305 1 97.81 95 ILE A O 1
ATOM 746 N N . ALA A 1 96 ? 1.854 19.453 5.672 1 98.31 96 ALA A N 1
ATOM 747 C CA . ALA A 1 96 ? 1.053 18.875 4.602 1 98.31 96 ALA A CA 1
ATOM 748 C C . ALA A 1 96 ? 0.825 19.875 3.477 1 98.31 96 ALA A C 1
ATOM 750 O O . ALA A 1 96 ? 0.812 19.516 2.299 1 98.31 96 ALA A O 1
ATOM 751 N N . ASP A 1 97 ? 0.602 21.125 3.865 1 98.38 97 ASP A N 1
ATOM 752 C CA . ASP A 1 97 ? 0.456 22.203 2.881 1 98.38 97 ASP A CA 1
ATOM 753 C C . ASP A 1 97 ? 1.762 22.438 2.125 1 98.38 97 ASP A C 1
ATOM 755 O O . ASP A 1 97 ? 1.764 22.516 0.895 1 98.38 97 ASP A O 1
ATOM 759 N N . LYS A 1 98 ? 2.861 22.5 2.803 1 97.69 98 LYS A N 1
ATOM 760 C CA . LYS A 1 98 ? 4.18 22.766 2.234 1 97.69 98 LYS A CA 1
ATOM 761 C C . LYS A 1 98 ? 4.562 21.703 1.212 1 97.69 98 LYS A C 1
ATOM 763 O O . LYS A 1 98 ? 5.113 22.016 0.155 1 97.69 98 LYS A O 1
ATOM 768 N N . TYR A 1 99 ? 4.227 20.469 1.528 1 97.62 99 TYR A N 1
ATOM 769 C CA . TYR A 1 99 ? 4.645 19.359 0.67 1 97.62 99 TYR A CA 1
ATOM 770 C C . TYR A 1 99 ? 3.488 18.875 -0.192 1 97.62 99 TYR A C 1
ATOM 772 O O . TYR A 1 99 ? 3.605 17.859 -0.882 1 97.62 99 TYR A O 1
ATOM 780 N N . GLU A 1 100 ? 2.396 19.562 -0.104 1 98.31 100 GLU A N 1
ATOM 781 C CA . GLU A 1 100 ? 1.225 19.359 -0.947 1 98.31 100 GLU A CA 1
ATOM 782 C C . GLU A 1 100 ? 0.701 17.922 -0.813 1 98.31 100 GLU A C 1
ATOM 784 O O . GLU A 1 100 ? 0.478 17.25 -1.816 1 98.31 100 GLU A O 1
ATOM 789 N N . VAL A 1 101 ? 0.568 17.469 0.396 1 98.31 101 VAL A N 1
ATOM 790 C CA . VAL A 1 101 ? -0.176 16.25 0.706 1 98.31 101 VAL A CA 1
ATOM 791 C C . VAL A 1 101 ? -1.635 16.594 0.996 1 98.31 101 VAL A C 1
ATOM 793 O O . VAL A 1 101 ? -2.059 16.609 2.154 1 98.31 101 VAL A O 1
ATOM 796 N N . LEU A 1 102 ? -2.383 16.688 -0.022 1 97.56 102 LEU A N 1
ATOM 797 C CA . LEU A 1 102 ? -3.678 17.359 0.031 1 97.56 102 LEU A CA 1
ATOM 798 C C . LEU A 1 102 ? -4.668 16.562 0.871 1 97.56 102 LEU A C 1
ATOM 800 O O . LEU A 1 102 ? -5.379 17.125 1.707 1 97.56 102 LEU A O 1
ATOM 804 N N . PRO A 1 103 ? -4.719 15.242 0.698 1 97.75 103 PRO A N 1
ATOM 805 C CA . PRO A 1 103 ? -5.684 14.516 1.533 1 97.75 103 PRO A CA 1
ATOM 806 C C . PRO A 1 103 ? -5.383 14.648 3.025 1 97.75 103 PRO A C 1
ATOM 808 O O . PRO A 1 103 ? -6.309 14.695 3.84 1 97.75 103 PRO A O 1
ATOM 811 N N . LEU A 1 104 ? -4.168 14.664 3.346 1 98.06 104 LEU A N 1
ATOM 812 C CA . LEU A 1 104 ? -3.799 14.852 4.746 1 98.06 104 LEU A CA 1
ATOM 813 C C . LEU A 1 104 ? -4.16 16.25 5.215 1 98.06 104 LEU A C 1
ATOM 815 O O . LEU A 1 104 ? -4.664 16.438 6.328 1 98.06 104 LEU A O 1
ATOM 819 N N . LYS A 1 105 ? -3.822 17.234 4.395 1 98.31 105 LYS A N 1
ATOM 820 C CA . LYS A 1 105 ? -4.184 18.609 4.727 1 98.31 105 LYS A CA 1
ATOM 821 C C . LYS A 1 105 ? -5.676 18.734 5.02 1 98.31 105 LYS A C 1
ATOM 823 O O . LYS A 1 105 ? -6.07 19.344 6.008 1 98.31 105 LYS A O 1
ATOM 828 N N . GLU A 1 106 ? -6.461 18.094 4.23 1 98.19 106 GLU A N 1
ATOM 829 C CA . GLU A 1 106 ? -7.91 18.141 4.402 1 98.19 106 GLU A CA 1
ATOM 830 C C . GLU A 1 106 ? -8.328 17.484 5.715 1 98.19 106 GLU A C 1
ATOM 832 O O . GLU A 1 106 ? -9.211 17.984 6.414 1 98.19 106 GLU A O 1
ATOM 837 N N . GLN A 1 107 ? -7.707 16.375 5.992 1 97.5 107 GLN A N 1
ATOM 838 C CA . GLN A 1 107 ? -8.023 15.688 7.242 1 97.5 107 GLN A CA 1
ATOM 839 C C . GLN A 1 107 ? -7.672 16.547 8.445 1 97.5 107 GLN A C 1
ATOM 841 O O . GLN A 1 107 ? -8.438 16.609 9.414 1 97.5 107 GLN A O 1
ATOM 846 N N . CYS A 1 108 ? -6.574 17.188 8.422 1 98.06 108 CYS A N 1
ATOM 847 C CA . CYS A 1 108 ? -6.16 18.078 9.508 1 98.06 108 CYS A CA 1
ATOM 848 C C . CYS A 1 108 ? -7.137 19.234 9.664 1 98.06 108 CYS A C 1
ATOM 850 O O . CYS A 1 108 ? -7.516 19.578 10.781 1 98.06 108 CYS A O 1
ATOM 852 N N . GLU A 1 109 ? -7.578 19.797 8.547 1 98.25 109 GLU A N 1
ATOM 853 C CA . GLU A 1 109 ? -8.555 20.891 8.586 1 98.25 109 GLU A CA 1
ATOM 854 C C . GLU A 1 109 ? -9.844 20.453 9.273 1 98.25 109 GLU A C 1
ATOM 856 O O . GLU A 1 109 ? -10.391 21.188 10.094 1 98.25 109 GLU A O 1
ATOM 861 N N . ARG A 1 110 ? -10.258 19.312 8.922 1 97 110 ARG A N 1
ATOM 862 C CA . ARG A 1 110 ? -11.484 18.812 9.516 1 97 110 ARG A CA 1
ATOM 863 C C . ARG A 1 110 ? -11.336 18.641 11.023 1 97 110 ARG A C 1
ATOM 865 O O . ARG A 1 110 ? -12.227 19.016 11.789 1 97 110 ARG A O 1
ATOM 872 N N . GLN A 1 111 ? -10.289 18.125 11.414 1 96.81 111 GLN A N 1
ATOM 873 C CA . GLN A 1 111 ? -10.062 17.938 12.844 1 96.81 111 GLN A CA 1
ATOM 874 C C . GLN A 1 111 ? -10.031 19.266 13.578 1 96.81 111 GLN A C 1
ATOM 876 O O . GLN A 1 111 ? -10.625 19.406 14.648 1 96.81 111 GLN A O 1
ATOM 881 N N . ILE A 1 112 ? -9.359 20.188 13.039 1 97.12 112 ILE A N 1
ATOM 882 C CA . ILE A 1 112 ? -9.242 21.516 13.656 1 97.12 112 ILE A CA 1
ATOM 883 C C . ILE A 1 112 ? -10.609 22.188 13.688 1 97.12 112 ILE A C 1
ATOM 885 O O . ILE A 1 112 ? -10.945 22.875 14.648 1 97.12 112 ILE A O 1
ATOM 889 N N . SER A 1 113 ? -11.367 22 12.656 1 97.38 113 SER A N 1
ATOM 890 C CA . SER A 1 113 ? -12.664 22.656 12.531 1 97.38 113 SER A CA 1
ATOM 891 C C . SER A 1 113 ? -13.578 22.297 13.695 1 97.38 113 SER A C 1
ATOM 893 O O . SER A 1 113 ? -14.43 23.094 14.102 1 97.38 113 SER A O 1
ATOM 895 N N . TYR A 1 114 ? -13.375 21.141 14.281 1 95.38 114 TYR A N 1
ATOM 896 C CA . TYR A 1 114 ? -14.219 20.688 15.375 1 95.38 114 TYR A CA 1
ATOM 897 C C . TYR A 1 114 ? -13.828 21.359 16.688 1 95.38 114 TYR A C 1
ATOM 899 O O . TYR A 1 114 ? -14.555 21.266 17.688 1 95.38 114 TYR A O 1
ATOM 907 N N . THR A 1 115 ? -12.82 22.062 16.75 1 95.31 115 THR A N 1
ATOM 908 C CA . THR A 1 115 ? -12.328 22.625 18 1 95.31 115 THR A CA 1
ATOM 909 C C . THR A 1 115 ? -12.617 24.125 18.062 1 95.31 115 THR A C 1
ATOM 911 O O . THR A 1 115 ? -12.289 24.781 19.047 1 95.31 115 THR A O 1
ATOM 914 N N . ILE A 1 116 ? -13.242 24.688 17.125 1 96.62 116 ILE A N 1
ATOM 915 C CA . ILE A 1 116 ? -13.445 26.141 17.016 1 96.62 116 ILE A CA 1
ATOM 916 C C . ILE A 1 116 ? -14.344 26.609 18.156 1 96.62 116 ILE A C 1
ATOM 918 O O . ILE A 1 116 ? -15.383 26 18.422 1 96.62 116 ILE A O 1
ATOM 922 N N . ASN A 1 117 ? -13.961 27.609 18.828 1 96.12 117 ASN A N 1
ATOM 923 C CA . ASN A 1 117 ? -14.734 28.312 19.828 1 96.12 117 ASN A CA 1
ATOM 924 C C . ASN A 1 117 ? -14.383 29.797 19.875 1 96.12 117 ASN A C 1
ATOM 926 O O . ASN A 1 117 ? -13.617 30.281 19.047 1 96.12 117 ASN A O 1
ATOM 930 N N . HIS A 1 118 ? -14.977 30.484 20.906 1 95.44 118 HIS A N 1
ATOM 931 C CA . HIS A 1 118 ? -14.852 31.938 20.938 1 95.44 118 HIS A CA 1
ATOM 932 C C . HIS A 1 118 ? -13.43 32.344 21.281 1 95.44 118 HIS A C 1
ATOM 934 O O . HIS A 1 118 ? -12.992 33.438 20.906 1 95.44 118 HIS A O 1
ATOM 940 N N . LYS A 1 119 ? -12.688 31.531 21.922 1 96.88 119 LYS A N 1
ATOM 941 C CA . LYS A 1 119 ? -11.344 31.859 22.375 1 96.88 119 LYS A CA 1
ATOM 942 C C . LYS A 1 119 ? -10.32 31.688 21.25 1 96.88 119 LYS A C 1
ATOM 944 O O . LYS A 1 119 ? -9.281 32.344 21.234 1 96.88 119 LYS A O 1
ATOM 949 N N . ASN A 1 120 ? -10.641 30.812 20.234 1 96.25 120 ASN A N 1
ATOM 950 C CA . ASN A 1 120 ? -9.594 30.469 19.266 1 96.25 120 ASN A CA 1
ATOM 951 C C . ASN A 1 120 ? -9.992 30.844 17.844 1 96.25 120 ASN A C 1
ATOM 953 O O . ASN A 1 120 ? -9.211 30.672 16.906 1 96.25 120 ASN A O 1
ATOM 957 N N . ILE A 1 121 ? -11.188 31.422 17.672 1 97 121 ILE A N 1
ATOM 958 C CA . ILE A 1 121 ? -11.773 31.672 16.359 1 97 121 ILE A CA 1
ATOM 959 C C . ILE A 1 121 ? -10.883 32.625 15.57 1 97 121 ILE A C 1
ATOM 961 O O . ILE A 1 121 ? -10.711 32.469 14.359 1 97 121 ILE A O 1
ATOM 965 N N . THR A 1 122 ? -10.352 33.656 16.141 1 96.69 122 THR A N 1
ATOM 966 C CA . THR A 1 122 ? -9.5 34.625 15.445 1 96.69 122 THR A CA 1
ATOM 967 C C . THR A 1 122 ? -8.203 33.969 14.984 1 96.69 122 THR A C 1
ATOM 969 O O . THR A 1 122 ? -7.77 34.156 13.852 1 96.69 122 THR A O 1
ATOM 972 N N . HIS A 1 123 ? -7.633 33.25 15.844 1 96.81 123 HIS A N 1
ATOM 973 C CA . HIS A 1 123 ? -6.406 32.531 15.508 1 96.81 123 HIS A CA 1
ATOM 974 C C . HIS A 1 123 ? -6.633 31.562 14.352 1 96.81 123 HIS A C 1
ATOM 976 O O . HIS A 1 123 ? -5.82 31.484 13.43 1 96.81 123 HIS A O 1
ATOM 982 N N . ILE A 1 124 ? -7.73 30.828 14.367 1 97.5 124 ILE A N 1
ATOM 983 C CA . ILE A 1 124 ? -8.039 29.844 13.344 1 97.5 124 ILE A CA 1
ATOM 984 C C . ILE A 1 124 ? -8.336 30.531 12.016 1 97.5 124 ILE A C 1
ATOM 986 O O . ILE A 1 124 ? -7.977 30.031 10.945 1 97.5 124 ILE A O 1
ATOM 990 N N . ALA A 1 125 ? -8.938 31.703 12.086 1 97.5 125 ALA A N 1
ATOM 991 C CA . ALA A 1 125 ? -9.195 32.469 10.875 1 97.5 125 ALA A CA 1
ATOM 992 C C . ALA A 1 125 ? -7.887 32.875 10.195 1 97.5 125 ALA A C 1
ATOM 994 O O . 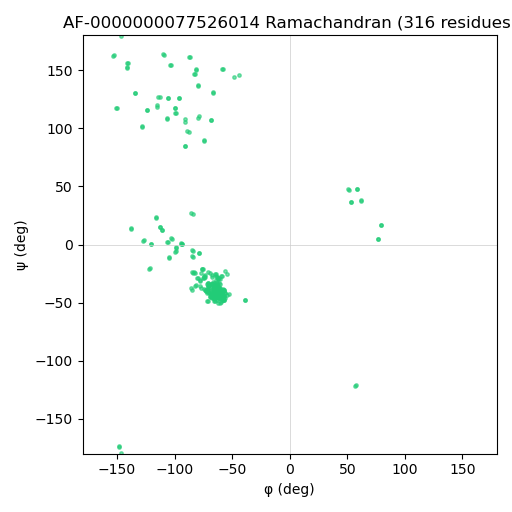ALA A 1 125 ? -7.73 32.688 8.984 1 97.5 125 ALA A O 1
ATOM 995 N N . VAL A 1 126 ? -6.984 33.406 11.016 1 97.81 126 VAL A N 1
ATOM 996 C CA . VAL A 1 126 ? -5.684 33.812 10.492 1 97.81 126 VAL A CA 1
ATOM 997 C C . VAL A 1 126 ? -4.949 32.594 9.945 1 97.81 126 VAL A C 1
ATOM 999 O O . VAL A 1 126 ? -4.375 32.656 8.852 1 97.81 126 VAL A O 1
ATOM 1002 N N . PHE A 1 127 ? -4.957 31.531 10.633 1 97 127 PHE A N 1
ATOM 1003 C CA . PHE A 1 127 ? -4.324 30.266 10.266 1 97 127 PHE A CA 1
ATOM 1004 C C . PHE A 1 127 ? -4.879 29.75 8.945 1 97 127 PHE A C 1
ATOM 1006 O O . PHE A 1 127 ? -4.117 29.328 8.07 1 97 127 PHE A O 1
ATOM 1013 N N . SER A 1 128 ? -6.18 29.734 8.797 1 98.06 128 SER A N 1
ATOM 1014 C CA . SER A 1 128 ? -6.824 29.219 7.594 1 98.06 128 SER A CA 1
ATOM 1015 C C . SER A 1 128 ? -6.441 30.047 6.367 1 98.06 128 SER A C 1
ATOM 1017 O O . SER A 1 128 ? -6.289 29.5 5.273 1 98.06 128 SER A O 1
ATOM 1019 N N . ASP A 1 129 ? -6.25 31.328 6.527 1 97.56 129 ASP A N 1
ATOM 1020 C CA . ASP A 1 129 ? -5.816 32.188 5.438 1 97.56 129 ASP A CA 1
ATOM 1021 C C . ASP A 1 129 ? -4.359 31.922 5.066 1 97.56 129 ASP A C 1
ATOM 1023 O O . ASP A 1 129 ? -4.008 31.891 3.887 1 97.56 129 ASP A O 1
ATOM 1027 N N . THR A 1 130 ? -3.531 31.734 6.047 1 97.25 130 THR A N 1
ATOM 1028 C CA . THR A 1 130 ? -2.094 31.547 5.883 1 97.25 130 THR A CA 1
ATOM 1029 C C . THR A 1 130 ? -1.802 30.312 5.043 1 97.25 130 THR A C 1
ATOM 1031 O O . THR A 1 130 ? -0.891 30.312 4.215 1 97.25 130 THR A O 1
ATOM 1034 N N . TYR A 1 131 ? -2.631 29.219 5.25 1 97.75 131 TYR A N 1
ATOM 1035 C CA . TYR A 1 131 ? -2.336 27.953 4.613 1 97.75 131 TYR A CA 1
ATOM 1036 C C . TYR A 1 131 ? -3.367 27.625 3.541 1 97.75 131 TYR A C 1
ATOM 1038 O O . TYR A 1 131 ? -3.484 26.469 3.113 1 97.75 131 TYR A O 1
ATOM 1046 N N . SER A 1 132 ? -4.172 28.609 3.195 1 97.19 132 SER A N 1
ATOM 1047 C CA . SER A 1 132 ? -5.211 28.406 2.191 1 97.19 132 SER A CA 1
ATOM 1048 C C . SER A 1 132 ? -6.055 27.188 2.514 1 97.19 132 SER A C 1
ATOM 1050 O O . SER A 1 132 ? -6.262 26.328 1.656 1 97.19 132 SER A O 1
ATOM 1052 N N . ALA A 1 133 ? -6.473 27.094 3.785 1 98 133 ALA A N 1
ATOM 1053 C CA . ALA A 1 133 ? -7.246 25.969 4.277 1 98 133 ALA A CA 1
ATOM 1054 C C . ALA A 1 133 ? -8.742 26.188 4.059 1 98 133 ALA A C 1
ATOM 1056 O O . ALA A 1 133 ? -9.43 26.703 4.934 1 98 133 ALA A O 1
ATOM 1057 N N . VAL A 1 134 ? -9.227 25.672 3.053 1 97.81 134 VAL A N 1
ATOM 1058 C CA . VAL A 1 134 ? -10.562 26.016 2.576 1 97.81 134 VAL A CA 1
ATOM 1059 C C . VAL A 1 134 ? -11.609 25.469 3.547 1 97.81 134 VAL A C 1
ATOM 1061 O O . VAL A 1 134 ? -12.578 26.172 3.875 1 97.81 1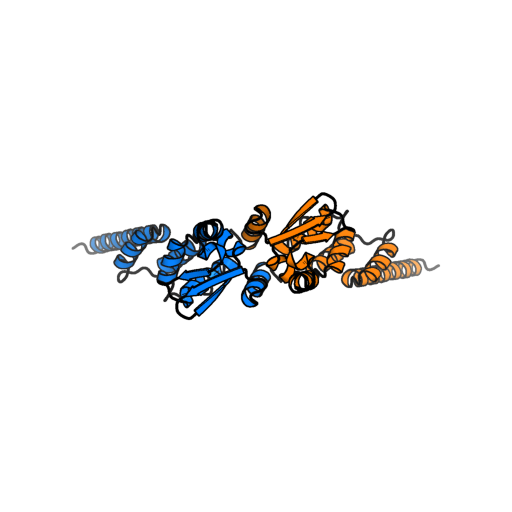34 VAL A O 1
ATOM 1064 N N . ILE A 1 135 ? -11.406 24.312 4.031 1 98.06 135 ILE A N 1
ATOM 1065 C CA . ILE A 1 135 ? -12.359 23.703 4.957 1 98.06 135 ILE A CA 1
ATOM 1066 C C . ILE A 1 135 ? -12.422 24.531 6.242 1 98.06 135 ILE A C 1
ATOM 1068 O O . ILE A 1 135 ? -13.508 24.781 6.77 1 98.06 135 ILE A O 1
ATOM 1072 N N . LEU A 1 136 ? -11.328 24.953 6.684 1 97.62 136 LEU A N 1
ATOM 1073 C CA . LEU A 1 136 ? -11.266 25.766 7.895 1 97.62 136 LEU A CA 1
ATOM 1074 C C . LEU A 1 136 ? -11.906 27.125 7.668 1 97.62 136 LEU A C 1
ATOM 1076 O O . LEU A 1 136 ? -12.594 27.656 8.547 1 97.62 136 LEU A O 1
ATOM 1080 N N . LYS A 1 137 ? -11.609 27.688 6.562 1 97.81 137 LYS A N 1
ATOM 1081 C CA . LYS A 1 137 ? -12.211 28.984 6.23 1 97.81 137 LYS A CA 1
ATOM 1082 C C . LYS A 1 137 ? -13.734 28.906 6.27 1 97.81 137 LYS A C 1
ATOM 1084 O O . LYS A 1 137 ? -14.391 29.781 6.84 1 97.81 137 LYS A O 1
ATOM 1089 N N . ASN A 1 138 ? -14.219 27.875 5.668 1 98.19 138 ASN A N 1
ATOM 1090 C CA . ASN A 1 138 ? -15.664 27.672 5.66 1 98.19 138 ASN A CA 1
ATOM 1091 C C . ASN A 1 138 ? -16.219 27.453 7.066 1 98.19 138 ASN A C 1
ATOM 1093 O O . ASN A 1 138 ? -17.281 27.953 7.41 1 98.19 138 ASN A O 1
ATOM 1097 N N . ALA A 1 139 ? -15.516 26.719 7.844 1 97.94 139 ALA A N 1
ATOM 1098 C CA . ALA A 1 139 ? -15.938 26.453 9.219 1 97.94 139 ALA A CA 1
ATOM 1099 C C . ALA A 1 139 ? -15.938 27.734 10.047 1 97.94 139 ALA A C 1
ATOM 1101 O O . ALA A 1 139 ? -16.828 27.938 10.883 1 97.94 139 ALA A O 1
ATOM 1102 N N . VAL A 1 140 ? -14.984 28.609 9.875 1 97.38 140 VAL A N 1
ATOM 1103 C CA . VAL A 1 140 ? -14.875 29.891 10.562 1 97.38 140 VAL A CA 1
ATOM 1104 C C . VAL A 1 140 ? -16.062 30.766 10.203 1 97.38 140 VAL A C 1
ATOM 1106 O O . VAL A 1 140 ? -16.672 31.375 11.086 1 97.38 140 VAL A O 1
ATOM 1109 N N . ILE A 1 141 ? -16.375 30.812 8.961 1 96.75 141 ILE A N 1
ATOM 1110 C CA . ILE A 1 141 ? -17.5 31.594 8.469 1 96.75 141 ILE A CA 1
ATOM 1111 C C . ILE A 1 141 ? -18.797 31.109 9.094 1 96.75 141 ILE A C 1
ATOM 1113 O O . ILE A 1 141 ? -19.609 31.906 9.562 1 96.75 141 ILE A O 1
ATOM 1117 N N . ARG A 1 142 ? -18.969 29.844 9.117 1 96.56 142 ARG A N 1
ATOM 1118 C CA . ARG A 1 142 ? -20.172 29.25 9.711 1 96.56 142 ARG A CA 1
ATOM 1119 C C . ARG A 1 142 ? -20.266 29.578 11.195 1 96.56 142 ARG A C 1
ATOM 1121 O O . ARG A 1 142 ? -21.359 29.859 11.703 1 96.56 142 ARG A O 1
ATOM 1128 N N . PHE A 1 143 ? -19.234 29.516 11.883 1 95.69 143 PHE A N 1
ATOM 1129 C CA . PHE A 1 143 ? -19.203 29.812 13.312 1 95.69 143 PHE A CA 1
ATOM 1130 C C . PHE A 1 143 ? -19.625 31.266 13.562 1 95.69 143 PHE A C 1
ATOM 1132 O O . PHE A 1 143 ? -20.391 31.547 14.477 1 95.69 143 PHE A O 1
ATOM 1139 N N . PHE A 1 144 ? -19.156 32.156 12.758 1 90.94 144 PHE A N 1
ATOM 1140 C CA . PHE A 1 144 ? -19.469 33.594 12.891 1 90.94 144 PHE A CA 1
ATOM 1141 C C . PHE A 1 144 ? -20.953 33.844 12.641 1 90.94 144 PHE A C 1
ATOM 1143 O O . PHE A 1 144 ? -21.578 34.625 13.352 1 90.94 144 PHE A O 1
ATOM 1150 N N . TRP A 1 145 ? -21.406 33.156 11.648 1 91.19 145 TRP A N 1
ATOM 1151 C CA . TRP A 1 145 ? -22.812 33.344 11.305 1 91.19 145 TRP A CA 1
ATOM 1152 C C . TRP A 1 145 ? -23.719 32.812 12.414 1 91.19 145 TRP A C 1
ATOM 1154 O O . TRP A 1 145 ? -24.719 33.469 12.766 1 91.19 145 TRP A O 1
ATOM 1164 N N . ARG A 1 146 ? -23.406 31.781 13.031 1 89.81 146 ARG A N 1
ATOM 1165 C CA . ARG A 1 146 ? -24.203 31.203 14.109 1 89.81 146 ARG A CA 1
ATOM 1166 C C . ARG A 1 146 ? -24.141 32.062 15.359 1 89.81 146 ARG A C 1
ATOM 1168 O O . ARG A 1 146 ? -25.141 32.219 16.078 1 89.81 146 ARG A O 1
ATOM 1175 N N . SER A 1 147 ? -23.062 32.625 15.695 1 83.44 147 SER A N 1
ATOM 1176 C CA . SER A 1 147 ? -22.875 33.438 16.891 1 83.44 147 SER A CA 1
ATOM 1177 C C . SER A 1 147 ? -23.547 34.812 16.75 1 83.44 147 SER A C 1
ATOM 1179 O O . SER A 1 147 ? -24.031 35.375 17.734 1 83.44 147 SER A O 1
ATOM 1181 N N . THR A 1 148 ? -23.656 35.281 15.578 1 82.88 148 THR A N 1
ATOM 1182 C CA . THR A 1 148 ? -24.297 36.594 15.359 1 82.88 148 THR A CA 1
ATOM 1183 C C . THR A 1 148 ? -25.812 36.438 15.344 1 82.88 148 THR A C 1
ATOM 1185 O O . THR A 1 148 ? -26.516 37.312 15.828 1 82.88 148 THR A O 1
ATOM 1188 N N . THR A 1 149 ? -26.297 35.344 14.828 1 78.56 149 THR A N 1
ATOM 1189 C CA . THR A 1 149 ? -27.734 35.125 14.797 1 78.56 149 THR A CA 1
ATOM 1190 C C . THR A 1 149 ? -28.281 34.844 16.203 1 78.56 149 THR A C 1
ATOM 1192 O O . THR A 1 149 ? -29.375 35.312 16.547 1 78.56 149 THR A O 1
ATOM 1195 N N . ARG A 1 150 ? -27.641 34.25 17.078 1 74.12 150 ARG A N 1
ATOM 1196 C CA . ARG A 1 150 ? -28.047 33.969 18.453 1 74.12 150 ARG A CA 1
ATOM 1197 C C . ARG A 1 150 ? -28.062 35.25 19.281 1 74.12 150 ARG A C 1
ATOM 1199 O O . ARG A 1 150 ? -28.969 35.438 20.094 1 74.12 150 ARG A O 1
ATOM 1206 N N . ARG A 1 151 ? -27.188 36.125 19.047 1 68.44 151 ARG A N 1
ATOM 1207 C CA . ARG A 1 151 ? -27.125 37.406 19.766 1 68.44 151 ARG A CA 1
ATOM 1208 C C . ARG A 1 151 ? -28.281 38.312 19.375 1 68.44 151 ARG A C 1
ATOM 1210 O O . ARG A 1 151 ? -28.844 39.031 20.219 1 68.44 151 ARG A O 1
ATOM 1217 N N . SER A 1 152 ? -28.703 38.25 18.125 1 69.69 152 SER A N 1
ATOM 1218 C CA . SER A 1 152 ? -29.797 39.094 17.641 1 69.69 152 SER A CA 1
ATOM 1219 C C . SER A 1 152 ? -31.141 38.594 18.172 1 69.69 152 SER A C 1
ATOM 1221 O O . SER A 1 152 ? -32 39.406 18.562 1 69.69 152 SER A O 1
ATOM 1223 N N . TYR A 1 153 ? -31.344 37.312 18.25 1 65.06 153 TYR A N 1
ATOM 1224 C CA . TYR A 1 153 ? -32.594 36.781 18.75 1 65.06 153 TYR A CA 1
ATOM 1225 C C . TYR A 1 153 ? -32.719 36.938 20.266 1 65.06 153 TYR A C 1
ATOM 1227 O O . TYR A 1 153 ? -33.781 37.156 20.797 1 65.06 153 TYR A O 1
ATOM 1235 N N . GLY A 1 154 ? -31.656 36.75 20.984 1 56.38 154 GLY A N 1
ATOM 1236 C CA . GLY A 1 154 ? -31.688 37 22.422 1 56.38 154 GLY A CA 1
ATOM 1237 C C . GLY A 1 154 ? -31.969 38.438 22.781 1 56.38 154 GLY A C 1
ATOM 1238 O O . GLY A 1 154 ? -32.594 38.719 23.812 1 56.38 154 GLY A O 1
ATOM 1239 N N . ARG A 1 155 ? -31.625 39.438 22.125 1 59.94 155 ARG A N 1
ATOM 1240 C CA . ARG A 1 155 ? -31.922 40.844 22.359 1 59.94 155 ARG A CA 1
ATOM 1241 C C . ARG A 1 155 ? -33.375 41.156 22.016 1 59.94 155 ARG A C 1
ATOM 1243 O O . ARG A 1 155 ? -33.969 42.062 22.625 1 59.94 155 ARG A O 1
ATOM 1250 N N . ARG A 1 156 ? -34.062 40.469 21.141 1 60.22 156 ARG A N 1
ATOM 1251 C CA . ARG A 1 156 ? -35.438 40.75 20.75 1 60.22 156 ARG A CA 1
ATOM 1252 C C . ARG A 1 156 ? -36.438 40.25 21.797 1 60.22 156 ARG A C 1
ATOM 1254 O O . ARG A 1 156 ? -37.5 40.812 21.969 1 60.22 156 ARG A O 1
ATOM 1261 N N . SER A 1 157 ? -36.062 39.188 22.469 1 59.44 157 SER A N 1
ATOM 1262 C CA . SER A 1 157 ? -37.031 38.688 23.438 1 59.44 157 SER A CA 1
ATOM 1263 C C . SER A 1 157 ? -37.062 39.531 24.703 1 59.44 157 SER A C 1
ATOM 1265 O O . SER A 1 157 ? -37.906 39.344 25.562 1 59.44 157 SER A O 1
ATOM 1267 N N . GLY A 1 158 ? -36.062 40.25 25.094 1 47.66 158 GLY A N 1
ATOM 1268 C CA . GLY A 1 158 ? -36.031 41.094 26.266 1 47.66 158 GLY A CA 1
ATOM 1269 C C . GLY A 1 158 ? -36.625 42.469 26.047 1 47.66 158 GLY A C 1
ATOM 1270 O O . GLY A 1 158 ? -36 43.5 26.328 1 47.66 158 GLY A O 1
ATOM 1271 N N . GLY A 1 159 ? -37.531 42.594 25.109 1 44.47 159 GLY A N 1
ATOM 1272 C CA . GLY A 1 159 ? -38.188 43.875 24.969 1 44.47 159 GLY A CA 1
ATOM 1273 C C . GLY A 1 159 ? -38.688 44.438 26.281 1 44.47 159 GLY A C 1
ATOM 1274 O O . GLY A 1 159 ? -38.906 43.688 27.25 1 44.47 159 GLY A O 1
ATOM 1275 N N . PRO A 1 160 ? -38.625 45.875 26.484 1 43.06 160 PRO A N 1
ATOM 1276 C CA . PRO A 1 160 ? -39.219 46.375 27.719 1 43.06 160 PRO A CA 1
ATOM 1277 C C . PRO A 1 160 ? -40.594 45.844 27.984 1 43.06 160 PRO A C 1
ATOM 1279 O O . PRO A 1 160 ? -41.281 45.406 27.047 1 43.06 160 PRO A O 1
ATOM 1282 N N . MET B 1 1 ? -9.492 8.953 -2.15 1 73 1 MET B N 1
ATOM 1283 C CA . MET B 1 1 ? -8.781 7.852 -2.801 1 73 1 MET B CA 1
ATOM 1284 C C . MET B 1 1 ? -8.211 6.887 -1.77 1 73 1 MET B C 1
ATOM 1286 O O . MET B 1 1 ? -7.68 7.309 -0.742 1 73 1 MET B O 1
ATOM 1290 N N . SER B 1 2 ? -8.352 5.598 -2.041 1 91.25 2 SER B N 1
ATOM 1291 C CA . SER B 1 2 ? -7.914 4.582 -1.09 1 91.25 2 SER B CA 1
ATOM 1292 C C . SER B 1 2 ? -6.438 4.242 -1.274 1 91.25 2 SER B C 1
ATOM 1294 O O . SER B 1 2 ? -5.828 4.637 -2.271 1 91.25 2 SER B O 1
ATOM 1296 N N . VAL B 1 3 ? -5.887 3.691 -0.356 1 93.75 3 VAL B N 1
ATOM 1297 C CA . VAL B 1 3 ? -4.5 3.238 -0.413 1 93.75 3 VAL B CA 1
ATOM 1298 C C . VAL B 1 3 ? -4.316 2.289 -1.595 1 93.75 3 VAL B C 1
ATOM 1300 O O . VAL B 1 3 ? -3.33 2.389 -2.33 1 93.75 3 VAL B O 1
ATOM 1303 N N . ARG B 1 4 ? -5.246 1.437 -1.79 1 94.94 4 ARG B N 1
ATOM 1304 C CA . ARG B 1 4 ? -5.195 0.49 -2.9 1 94.94 4 ARG B CA 1
ATOM 1305 C C . ARG B 1 4 ? -5.164 1.218 -4.238 1 94.94 4 ARG B C 1
ATOM 1307 O O . ARG B 1 4 ? -4.391 0.86 -5.129 1 94.94 4 ARG B O 1
ATOM 1314 N N . ASP B 1 5 ? -6.016 2.205 -4.387 1 95.81 5 ASP B N 1
ATOM 1315 C CA . ASP B 1 5 ? -6.059 2.988 -5.617 1 95.81 5 ASP B CA 1
ATOM 1316 C C . ASP B 1 5 ? -4.734 3.707 -5.859 1 95.81 5 ASP B C 1
ATOM 1318 O O . ASP B 1 5 ? -4.27 3.801 -6.996 1 95.81 5 ASP B O 1
ATOM 1322 N N . ASN B 1 6 ? -4.211 4.191 -4.816 1 96.25 6 ASN B N 1
ATOM 1323 C CA . ASN B 1 6 ? -2.936 4.891 -4.926 1 96.25 6 ASN B CA 1
ATOM 1324 C C . ASN B 1 6 ? -1.829 3.965 -5.422 1 96.25 6 ASN B C 1
ATOM 1326 O O . ASN B 1 6 ? -1.037 4.344 -6.289 1 96.25 6 ASN B O 1
ATOM 1330 N N . ILE B 1 7 ? -1.817 2.799 -4.891 1 97.5 7 ILE B N 1
ATOM 1331 C CA . ILE B 1 7 ? -0.787 1.826 -5.242 1 97.5 7 ILE B CA 1
ATOM 1332 C C . ILE B 1 7 ? -0.978 1.372 -6.688 1 97.5 7 ILE B C 1
ATOM 1334 O O . ILE B 1 7 ? -0.005 1.229 -7.43 1 97.5 7 ILE B O 1
ATOM 1338 N N . ARG B 1 8 ? -2.197 1.143 -7.039 1 97.06 8 ARG B N 1
ATOM 1339 C CA . ARG B 1 8 ? -2.498 0.759 -8.414 1 97.06 8 ARG B CA 1
ATOM 1340 C C . ARG B 1 8 ? -2.043 1.834 -9.398 1 97.06 8 ARG B C 1
ATOM 1342 O O . ARG B 1 8 ? -1.395 1.532 -10.398 1 97.06 8 ARG B O 1
ATOM 1349 N N . ASP B 1 9 ? -2.428 3.062 -9.109 1 97.94 9 ASP B N 1
ATOM 1350 C CA . ASP B 1 9 ? -2.053 4.176 -9.977 1 97.94 9 ASP B CA 1
ATOM 1351 C C . ASP B 1 9 ? -0.535 4.32 -10.062 1 97.94 9 ASP B C 1
ATOM 1353 O O . ASP B 1 9 ? 0.008 4.621 -11.125 1 97.94 9 ASP B O 1
ATOM 1357 N N . MET B 1 10 ? 0.082 4.141 -8.93 1 98.19 10 MET B N 1
ATOM 1358 C CA . MET B 1 10 ? 1.539 4.195 -8.867 1 98.19 10 MET B CA 1
ATOM 1359 C C . MET B 1 10 ? 2.168 3.176 -9.805 1 98.19 10 MET B C 1
ATOM 1361 O O . MET B 1 10 ? 3.105 3.496 -10.539 1 98.19 10 MET B O 1
ATOM 1365 N N . TRP B 1 11 ? 1.637 1.985 -9.797 1 98.44 11 TRP B N 1
ATOM 1366 C CA . TRP B 1 11 ? 2.135 0.923 -10.664 1 98.44 11 TRP B CA 1
ATOM 1367 C C . TRP B 1 11 ? 1.821 1.222 -12.125 1 98.44 11 TRP B C 1
ATOM 1369 O O . TRP B 1 11 ? 2.697 1.122 -12.992 1 98.44 11 TRP B O 1
ATOM 1379 N N . ASP B 1 12 ? 0.613 1.64 -12.398 1 97.94 12 ASP B N 1
ATOM 1380 C CA . ASP B 1 12 ? 0.165 1.909 -13.758 1 97.94 12 ASP B CA 1
ATOM 1381 C C . ASP B 1 12 ? 0.995 3.02 -14.398 1 97.94 12 ASP B C 1
ATOM 1383 O O . ASP B 1 12 ? 1.262 2.986 -15.602 1 97.94 12 ASP B O 1
ATOM 1387 N N . ASN B 1 13 ? 1.402 3.906 -13.609 1 97.88 13 ASN B N 1
ATOM 1388 C CA . ASN B 1 13 ? 2.158 5.043 -14.125 1 97.88 13 ASN B CA 1
ATOM 1389 C C . ASN B 1 13 ? 3.662 4.805 -14.031 1 97.88 13 ASN B C 1
ATOM 1391 O O . ASN B 1 13 ? 4.457 5.68 -14.391 1 97.88 13 ASN B O 1
ATOM 1395 N N . GLU B 1 14 ? 4.09 3.637 -13.539 1 98.12 14 GLU B N 1
ATOM 1396 C CA . GLU B 1 14 ? 5.484 3.221 -13.43 1 98.12 14 GLU B CA 1
ATOM 1397 C C . GLU B 1 14 ? 6.312 4.258 -12.68 1 98.12 14 GLU B C 1
ATOM 1399 O O . GLU B 1 14 ? 7.441 4.562 -13.062 1 98.12 14 GLU B O 1
ATOM 1404 N N . LEU B 1 15 ? 5.664 4.859 -11.672 1 97.62 15 LEU B N 1
ATOM 1405 C CA . LEU B 1 15 ? 6.316 5.941 -10.938 1 97.62 15 LEU B CA 1
ATOM 1406 C C . LEU B 1 15 ? 7.492 5.414 -10.117 1 97.62 15 LEU B C 1
ATOM 1408 O O . LEU B 1 15 ? 7.297 4.727 -9.117 1 97.62 15 LEU B O 1
ATOM 1412 N N . PHE B 1 16 ? 8.742 5.719 -10.562 1 95.5 16 PHE B N 1
ATOM 1413 C CA . PHE B 1 16 ? 9.992 5.395 -9.898 1 95.5 16 PHE B CA 1
ATOM 1414 C C . PHE B 1 16 ? 10.172 3.887 -9.766 1 95.5 16 PHE B C 1
ATOM 1416 O O . PHE B 1 16 ? 10.578 3.389 -8.719 1 95.5 16 PHE B O 1
ATOM 1423 N N . THR B 1 17 ? 9.781 3.109 -10.734 1 96.88 17 THR B N 1
ATOM 1424 C CA . THR B 1 17 ? 10.055 1.677 -10.766 1 96.88 17 THR B CA 1
ATOM 1425 C C . THR B 1 17 ? 11.555 1.414 -10.711 1 96.88 17 THR B C 1
ATOM 1427 O O . THR B 1 17 ? 12.352 2.234 -11.18 1 96.88 17 THR B O 1
ATOM 1430 N N . ASP B 1 18 ? 11.906 0.225 -10.133 1 95.25 18 ASP B N 1
ATOM 1431 C CA . ASP B 1 18 ? 13.328 -0.027 -9.953 1 95.25 18 ASP B CA 1
ATOM 1432 C C . ASP B 1 18 ? 13.68 -1.474 -10.305 1 95.25 18 ASP B C 1
ATOM 1434 O O . ASP B 1 18 ? 14.758 -1.96 -9.945 1 95.25 18 ASP B O 1
ATOM 1438 N N . CYS B 1 19 ? 12.82 -2.234 -10.953 1 95.56 19 CYS B N 1
ATOM 1439 C CA . CYS B 1 19 ? 13.109 -3.549 -11.516 1 95.56 19 CYS B CA 1
ATOM 1440 C C . CYS B 1 19 ? 12.203 -3.848 -12.703 1 95.56 19 CYS B C 1
ATOM 1442 O O . CYS B 1 19 ? 11.234 -3.127 -12.945 1 95.56 19 CYS B O 1
ATOM 1444 N N . VAL B 1 20 ? 12.648 -4.836 -13.461 1 97.12 20 VAL B N 1
ATOM 1445 C CA . VAL B 1 20 ? 11.914 -5.203 -14.664 1 97.12 20 VAL B CA 1
ATOM 1446 C C . VAL B 1 20 ? 11.766 -6.723 -14.742 1 97.12 20 VAL B C 1
ATOM 1448 O O . VAL B 1 20 ? 12.742 -7.457 -14.547 1 97.12 20 VAL B O 1
ATOM 1451 N N . ILE B 1 21 ? 10.555 -7.172 -14.969 1 97.31 21 ILE B N 1
ATOM 1452 C CA . ILE B 1 21 ? 10.266 -8.578 -15.219 1 97.31 21 ILE B CA 1
ATOM 1453 C C . ILE B 1 21 ? 10.102 -8.812 -16.719 1 97.31 21 ILE B C 1
ATOM 1455 O O . ILE B 1 21 ? 9.195 -8.258 -17.344 1 97.31 21 ILE B O 1
ATOM 1459 N N . LYS B 1 22 ? 10.977 -9.617 -17.234 1 97.5 22 LYS B N 1
ATOM 1460 C CA . LYS B 1 22 ? 10.906 -9.961 -18.656 1 97.5 22 LYS B CA 1
ATOM 1461 C C . LYS B 1 22 ? 10.172 -11.289 -18.859 1 97.5 22 LYS B C 1
ATOM 1463 O O . LYS B 1 22 ? 10.477 -12.281 -18.203 1 97.5 22 LYS B O 1
ATOM 1468 N N . VAL B 1 23 ? 9.18 -11.289 -19.672 1 97.5 23 VAL B N 1
ATOM 1469 C CA . VAL B 1 23 ? 8.406 -12.477 -20.062 1 97.5 23 VAL B CA 1
ATOM 1470 C C . VAL B 1 23 ? 8.32 -12.57 -21.578 1 97.5 23 VAL B C 1
ATOM 1472 O O . VAL B 1 23 ? 7.453 -11.945 -22.203 1 97.5 23 VAL B O 1
ATOM 1475 N N . GLY B 1 24 ? 9.125 -13.414 -22.188 1 95.25 24 GLY B N 1
ATOM 1476 C CA . GLY B 1 24 ? 9.234 -13.406 -23.625 1 95.25 24 GLY B CA 1
ATOM 1477 C C . GLY B 1 24 ? 9.664 -12.062 -24.188 1 95.25 24 GLY B C 1
ATOM 1478 O O . GLY B 1 24 ? 10.703 -11.531 -23.797 1 95.25 24 GLY B O 1
ATOM 1479 N N . SER B 1 25 ? 8.859 -11.492 -25.031 1 96.25 25 SER B N 1
ATOM 1480 C CA . SER B 1 25 ? 9.188 -10.219 -25.672 1 96.25 25 SER B CA 1
ATOM 1481 C C . SER B 1 25 ? 8.586 -9.047 -24.906 1 96.25 25 SER B C 1
ATOM 1483 O O . SER B 1 25 ? 8.781 -7.891 -25.281 1 96.25 25 SER B O 1
ATOM 1485 N N . LYS B 1 26 ? 7.93 -9.328 -23.859 1 98 26 LYS B N 1
ATOM 1486 C CA . LYS B 1 26 ? 7.262 -8.289 -23.078 1 98 26 LYS B CA 1
ATOM 1487 C C . LYS B 1 26 ? 7.961 -8.062 -21.75 1 98 26 LYS B C 1
ATOM 1489 O O . LYS B 1 26 ? 8.828 -8.852 -21.359 1 98 26 LYS B O 1
ATOM 1494 N N . GLN B 1 27 ? 7.617 -6.961 -21.234 1 97.94 27 GLN B N 1
ATOM 1495 C CA . GLN B 1 27 ? 8.234 -6.629 -19.953 1 97.94 27 GLN B CA 1
ATOM 1496 C C . GLN B 1 27 ? 7.234 -5.961 -19.016 1 97.94 27 GLN B C 1
ATOM 1498 O O . GLN B 1 27 ? 6.285 -5.32 -19.469 1 97.94 27 GLN B O 1
ATOM 1503 N N . ILE B 1 28 ? 7.398 -6.105 -17.688 1 98.38 28 ILE B N 1
ATOM 1504 C CA . ILE B 1 28 ? 6.641 -5.457 -16.625 1 98.38 28 ILE B CA 1
ATOM 1505 C C . ILE B 1 28 ? 7.59 -4.699 -15.703 1 98.38 28 ILE B C 1
ATOM 1507 O O . ILE B 1 28 ? 8.461 -5.297 -15.07 1 98.38 28 ILE B O 1
ATOM 1511 N N . LYS B 1 29 ? 7.43 -3.385 -15.688 1 98.31 29 LYS B N 1
ATOM 1512 C CA . LYS B 1 29 ? 8.172 -2.604 -14.703 1 98.31 29 LYS B CA 1
ATOM 1513 C C . LYS B 1 29 ? 7.504 -2.668 -13.336 1 98.31 29 LYS B C 1
ATOM 1515 O O . LYS B 1 29 ? 6.277 -2.643 -13.234 1 98.31 29 LYS B O 1
ATOM 1520 N N . ALA B 1 30 ? 8.32 -2.834 -12.297 1 98.19 30 ALA B N 1
ATOM 1521 C CA . ALA B 1 30 ? 7.758 -3.027 -10.961 1 98.19 30 ALA B CA 1
ATOM 1522 C C . ALA B 1 30 ? 8.656 -2.404 -9.898 1 98.19 30 ALA B C 1
ATOM 1524 O O . ALA B 1 30 ? 9.609 -1.692 -10.219 1 98.19 30 ALA B O 1
ATOM 1525 N N . HIS B 1 31 ? 8.281 -2.492 -8.703 1 98 31 HIS B N 1
ATOM 1526 C CA . HIS B 1 31 ? 9.016 -1.979 -7.555 1 98 31 HIS B CA 1
ATOM 1527 C C . HIS B 1 31 ? 9.523 -3.115 -6.672 1 98 31 HIS B C 1
ATOM 1529 O O . HIS B 1 31 ? 8.734 -3.945 -6.211 1 98 31 HIS B O 1
ATOM 1535 N N . ARG B 1 32 ? 10.789 -3.125 -6.391 1 97.12 32 ARG B N 1
ATOM 1536 C CA . ARG B 1 32 ? 11.406 -4.188 -5.598 1 97.12 32 ARG B CA 1
ATOM 1537 C C . ARG B 1 32 ? 10.742 -4.293 -4.227 1 97.12 32 ARG B C 1
ATOM 1539 O O . ARG B 1 32 ? 10.539 -5.398 -3.715 1 97.12 32 ARG B O 1
ATOM 1546 N N . CYS B 1 33 ? 10.383 -3.146 -3.639 1 97.5 33 CYS B N 1
ATOM 1547 C CA . CYS B 1 33 ? 9.836 -3.148 -2.287 1 97.5 33 CYS B CA 1
ATOM 1548 C C . CYS B 1 33 ? 8.484 -3.861 -2.244 1 97.5 33 CYS B C 1
ATOM 1550 O O . CYS B 1 33 ? 8.219 -4.629 -1.319 1 97.5 33 CYS B O 1
ATOM 1552 N N . ILE B 1 34 ? 7.668 -3.668 -3.273 1 98.31 34 ILE B N 1
ATOM 1553 C CA . ILE B 1 34 ? 6.355 -4.305 -3.334 1 98.31 34 ILE B CA 1
ATOM 1554 C C . ILE B 1 34 ? 6.52 -5.801 -3.578 1 98.31 34 ILE B C 1
ATOM 1556 O O . ILE B 1 34 ? 5.918 -6.621 -2.881 1 98.31 34 ILE B O 1
ATOM 1560 N N . LEU B 1 35 ? 7.348 -6.133 -4.566 1 97.81 35 LEU B N 1
ATOM 1561 C CA . LEU B 1 35 ? 7.562 -7.539 -4.891 1 97.81 35 LEU B CA 1
ATOM 1562 C C . LEU B 1 35 ? 8.188 -8.281 -3.713 1 97.81 35 LEU B C 1
ATOM 1564 O O . LEU B 1 35 ? 7.758 -9.383 -3.373 1 97.81 35 LEU B O 1
ATOM 1568 N N . GLY B 1 36 ? 9.188 -7.699 -3.09 1 96.88 36 GLY B N 1
ATOM 1569 C CA . GLY B 1 36 ? 9.859 -8.32 -1.961 1 96.88 36 GLY B CA 1
ATOM 1570 C C . GLY B 1 36 ? 8.953 -8.508 -0.758 1 96.88 36 GLY B C 1
ATOM 1571 O O . GLY B 1 36 ? 9.102 -9.477 -0.004 1 96.88 36 GLY B O 1
ATOM 1572 N N . GLN B 1 37 ? 8.055 -7.555 -0.535 1 98 37 GLN B N 1
ATOM 1573 C CA . GLN B 1 37 ? 7.121 -7.641 0.583 1 98 37 GLN B CA 1
ATOM 1574 C C . GLN B 1 37 ? 6.156 -8.812 0.404 1 98 37 GLN B C 1
ATOM 1576 O O . GLN B 1 37 ? 5.75 -9.445 1.382 1 98 37 GLN B O 1
ATOM 1581 N N . MET B 1 38 ? 5.82 -9.109 -0.826 1 98.06 38 MET B N 1
ATOM 1582 C CA . MET B 1 38 ? 4.754 -10.07 -1.098 1 98.06 38 MET B CA 1
ATOM 1583 C C . MET B 1 38 ? 5.332 -11.445 -1.424 1 98.06 38 MET B C 1
ATOM 1585 O O . MET B 1 38 ? 4.594 -12.43 -1.506 1 98.06 38 MET B O 1
ATOM 1589 N N . SER B 1 39 ? 6.68 -11.578 -1.538 1 98 39 SER B N 1
ATOM 1590 C CA . SER B 1 39 ? 7.301 -12.836 -1.955 1 98 39 SER B CA 1
ATOM 1591 C C . SER B 1 39 ? 8.695 -12.984 -1.353 1 98 39 SER B C 1
ATOM 1593 O O . SER B 1 39 ? 9.602 -12.219 -1.681 1 98 39 SER B O 1
ATOM 1595 N N . PRO B 1 40 ? 8.938 -14.016 -0.512 1 97.19 40 PRO B N 1
ATOM 1596 C CA . PRO B 1 40 ? 10.297 -14.266 -0.012 1 97.19 40 PRO B CA 1
ATOM 1597 C C . PRO B 1 40 ? 11.289 -14.562 -1.13 1 97.19 40 PRO B C 1
ATOM 1599 O O . PRO B 1 40 ? 12.477 -14.25 -1.001 1 97.19 40 PRO B O 1
ATOM 1602 N N . VAL B 1 41 ? 10.836 -15.125 -2.182 1 95.94 41 VAL B N 1
ATOM 1603 C CA . VAL B 1 41 ? 11.695 -15.422 -3.324 1 95.94 41 VAL B CA 1
ATOM 1604 C C . VAL B 1 41 ? 12.195 -14.117 -3.945 1 95.94 41 VAL B C 1
ATOM 1606 O O . VAL B 1 41 ? 13.406 -13.945 -4.145 1 95.94 41 VAL B O 1
ATOM 1609 N N . PHE B 1 42 ? 11.273 -13.195 -4.18 1 95.31 42 PHE B N 1
ATOM 1610 C CA . PHE B 1 42 ? 11.68 -11.898 -4.711 1 95.31 42 PHE B CA 1
ATOM 1611 C C . PHE B 1 42 ? 12.555 -11.156 -3.715 1 95.31 42 PHE B C 1
ATOM 1613 O O . PHE B 1 42 ? 13.531 -10.516 -4.102 1 95.31 42 PHE B O 1
ATOM 1620 N N . LYS B 1 43 ? 12.195 -11.242 -2.471 1 95.06 43 LYS B N 1
ATOM 1621 C CA . LYS B 1 43 ? 12.977 -10.586 -1.428 1 95.06 43 LYS B CA 1
ATOM 1622 C C . LYS B 1 43 ? 14.422 -11.062 -1.442 1 95.06 43 LYS B C 1
ATOM 1624 O O . LYS B 1 43 ? 15.352 -10.258 -1.402 1 95.06 43 LYS B O 1
ATOM 1629 N N . SER B 1 44 ? 14.578 -12.352 -1.498 1 93.44 44 SER B N 1
ATOM 1630 C CA . SER B 1 44 ? 15.906 -12.953 -1.521 1 93.44 44 SER B CA 1
ATOM 1631 C C . SER B 1 44 ? 16.656 -12.594 -2.801 1 93.44 44 SER B C 1
ATOM 1633 O O . SER B 1 44 ? 17.859 -12.32 -2.77 1 93.44 44 SER B O 1
ATOM 1635 N N . MET B 1 45 ? 15.961 -12.562 -3.877 1 90.81 45 MET B N 1
ATOM 1636 C CA . MET B 1 45 ? 16.547 -12.234 -5.172 1 90.81 45 MET B CA 1
ATOM 1637 C C . MET B 1 45 ? 17.156 -10.836 -5.16 1 90.81 45 MET B C 1
ATOM 1639 O O . MET B 1 45 ? 18.266 -10.625 -5.668 1 90.81 45 MET B O 1
ATOM 1643 N N . PHE B 1 46 ? 16.484 -9.93 -4.535 1 91.5 46 PHE B N 1
ATOM 1644 C CA . PHE B 1 46 ? 16.922 -8.531 -4.562 1 91.5 46 PHE B CA 1
ATOM 1645 C C . PHE B 1 46 ? 17.969 -8.266 -3.486 1 91.5 46 PHE B C 1
ATOM 1647 O O . PHE B 1 46 ? 18.688 -7.27 -3.549 1 91.5 46 PHE B O 1
ATOM 1654 N N . ASN B 1 47 ? 17.984 -9.047 -2.488 1 88.31 47 ASN B N 1
ATOM 1655 C CA . ASN B 1 47 ? 19 -8.898 -1.441 1 88.31 47 ASN B CA 1
ATOM 1656 C C . ASN B 1 47 ? 20.328 -9.523 -1.852 1 88.31 47 ASN B C 1
ATOM 1658 O O . ASN B 1 47 ? 21.375 -9.188 -1.284 1 88.31 47 ASN B O 1
ATOM 1662 N N . ASN B 1 48 ? 20.219 -10.477 -2.65 1 77.62 48 ASN B N 1
ATOM 1663 C CA . ASN B 1 48 ? 21.453 -11.164 -3.029 1 77.62 48 ASN B CA 1
ATOM 1664 C C . ASN B 1 48 ? 22.281 -10.336 -4.004 1 77.62 48 ASN B C 1
ATOM 1666 O O . ASN B 1 48 ? 21.875 -10.125 -5.148 1 77.62 48 ASN B O 1
ATOM 1670 N N . GLU B 1 49 ? 23.125 -9.547 -3.471 1 61.88 49 GLU B N 1
ATOM 1671 C CA . GLU B 1 49 ? 24.062 -8.695 -4.203 1 61.88 49 GLU B CA 1
ATOM 1672 C C . GLU B 1 49 ? 24.906 -9.5 -5.184 1 61.88 49 GLU B C 1
ATOM 1674 O O . GLU B 1 49 ? 25.469 -8.945 -6.125 1 61.88 49 GLU B O 1
ATOM 1679 N N . SER B 1 50 ? 25.047 -10.656 -4.914 1 56.34 50 SER B N 1
ATOM 1680 C CA . SER B 1 50 ? 25.969 -11.414 -5.742 1 56.34 50 SER B CA 1
ATOM 1681 C C . SER B 1 50 ? 25.359 -11.75 -7.102 1 56.34 50 SER B C 1
ATOM 1683 O O . SER B 1 50 ? 26.078 -12.047 -8.055 1 56.34 50 SER B O 1
ATOM 1685 N N . MET B 1 51 ? 24.078 -11.727 -7.211 1 53.56 51 MET B N 1
ATOM 1686 C CA . MET B 1 51 ? 23.484 -12.039 -8.508 1 53.56 51 MET B CA 1
ATOM 1687 C C . MET B 1 51 ? 23.297 -10.773 -9.344 1 53.56 51 MET B C 1
ATOM 1689 O O . MET B 1 51 ? 22.609 -9.844 -8.922 1 53.56 51 MET B O 1
ATOM 1693 N N . LEU B 1 52 ? 24.156 -10.641 -10.305 1 52.62 52 LEU B N 1
ATOM 1694 C CA . LEU B 1 52 ? 24.234 -9.508 -11.227 1 52.62 52 LEU B CA 1
ATOM 1695 C C . LEU B 1 52 ? 22.828 -9.039 -11.617 1 52.62 52 LEU B C 1
ATOM 1697 O O . LEU B 1 52 ? 22.562 -7.84 -11.656 1 52.62 52 LEU B O 1
ATOM 1701 N N . GLU B 1 53 ? 22.062 -10.008 -11.969 1 49.75 53 GLU B N 1
ATOM 1702 C CA . GLU B 1 53 ? 20.703 -9.711 -12.445 1 49.75 53 GLU B CA 1
ATOM 1703 C C . GLU B 1 53 ? 19.875 -9.047 -11.359 1 49.75 53 GLU B C 1
ATOM 1705 O O . GLU B 1 53 ? 19.125 -8.109 -11.633 1 49.75 53 GLU B O 1
ATOM 1710 N N . ALA B 1 54 ? 20.125 -9.586 -10.086 1 54.75 54 ALA B N 1
ATOM 1711 C CA . ALA B 1 54 ? 19.422 -9 -8.945 1 54.75 54 ALA B CA 1
ATOM 1712 C C . ALA B 1 54 ? 19.906 -7.574 -8.688 1 54.75 54 ALA B C 1
ATOM 1714 O O . ALA B 1 54 ? 19.094 -6.695 -8.375 1 54.75 54 ALA B O 1
ATOM 1715 N N . GLN B 1 55 ? 21.125 -7.379 -9.078 1 59.84 55 GLN B N 1
ATOM 1716 C CA . GLN B 1 55 ? 21.703 -6.059 -8.867 1 59.84 55 GLN B CA 1
ATOM 1717 C C . GLN B 1 55 ? 21.141 -5.039 -9.852 1 59.84 55 GLN B C 1
ATOM 1719 O O . GLN B 1 55 ? 20.938 -3.873 -9.5 1 59.84 55 GLN B O 1
ATOM 1724 N N . ASN B 1 56 ? 20.781 -5.68 -11.008 1 71.5 56 ASN B N 1
ATOM 1725 C CA . ASN B 1 56 ? 20.312 -4.746 -12.031 1 71.5 56 ASN B CA 1
ATOM 1726 C C . ASN B 1 56 ? 18.797 -4.672 -12.078 1 71.5 56 ASN B C 1
ATOM 1728 O O . ASN B 1 56 ? 18.234 -3.932 -12.891 1 71.5 56 ASN B O 1
ATOM 1732 N N . GLY B 1 57 ? 18.234 -5.465 -11.258 1 85.25 57 GLY B N 1
ATOM 1733 C CA . GLY B 1 57 ? 16.797 -5.348 -11.148 1 85.25 57 GLY B CA 1
ATOM 1734 C C . GLY B 1 57 ? 16.047 -6.031 -12.281 1 85.25 57 GLY B C 1
ATOM 1735 O O . GLY B 1 57 ? 14.906 -5.668 -12.586 1 85.25 57 GLY B O 1
ATOM 1736 N N . VAL B 1 58 ? 16.797 -6.984 -13.055 1 91.12 58 VAL B N 1
ATOM 1737 C CA . VAL B 1 58 ? 16.125 -7.648 -14.164 1 91.12 58 VAL B CA 1
ATOM 1738 C C . VAL B 1 58 ? 15.805 -9.094 -13.781 1 91.12 58 VAL B C 1
ATOM 1740 O O . VAL B 1 58 ? 16.703 -9.844 -13.383 1 91.12 58 VAL B O 1
ATOM 1743 N N . ILE B 1 59 ? 14.539 -9.508 -13.906 1 93.19 59 ILE B N 1
ATOM 1744 C CA . ILE B 1 59 ? 14.055 -10.859 -13.641 1 93.19 59 ILE B CA 1
ATOM 1745 C C . ILE B 1 59 ? 13.531 -11.492 -14.93 1 93.19 59 ILE B C 1
ATOM 1747 O O . ILE B 1 59 ? 12.578 -10.992 -15.523 1 93.19 59 ILE B O 1
ATOM 1751 N N . ASP B 1 60 ? 14.148 -12.609 -15.359 1 94.06 60 ASP B N 1
ATOM 1752 C CA . ASP B 1 60 ? 13.742 -13.297 -16.578 1 94.06 60 ASP B CA 1
ATOM 1753 C C . ASP B 1 60 ? 12.844 -14.492 -16.266 1 94.06 60 ASP B C 1
ATOM 1755 O O . ASP B 1 60 ? 13.289 -15.461 -15.656 1 94.06 60 ASP B O 1
ATOM 1759 N N . MET B 1 61 ? 11.602 -14.344 -16.688 1 95.62 61 MET B N 1
ATOM 1760 C CA . MET B 1 61 ? 10.656 -15.445 -16.531 1 95.62 61 MET B CA 1
ATOM 1761 C C . MET B 1 61 ? 10.367 -16.109 -17.859 1 95.62 61 MET B C 1
ATOM 1763 O O . MET B 1 61 ? 9.531 -15.641 -18.641 1 95.62 61 MET B O 1
ATOM 1767 N N . THR B 1 62 ? 10.883 -17.297 -18.031 1 94.38 62 THR B N 1
ATOM 1768 C CA . THR B 1 62 ? 10.867 -17.938 -19.344 1 94.38 62 THR B CA 1
ATOM 1769 C C . THR B 1 62 ? 9.805 -19.031 -19.391 1 94.38 62 THR B C 1
ATOM 1771 O O . THR B 1 62 ? 9.453 -19.516 -20.469 1 94.38 62 THR B O 1
ATOM 1774 N N . ASP B 1 63 ? 9.227 -19.422 -18.344 1 93.56 63 ASP B N 1
ATOM 1775 C CA . ASP B 1 63 ? 8.359 -20.594 -18.297 1 93.56 63 ASP B CA 1
ATOM 1776 C C . ASP B 1 63 ? 6.926 -20.203 -17.938 1 93.56 63 ASP B C 1
ATOM 1778 O O . ASP B 1 63 ? 6.195 -21 -17.344 1 93.56 63 ASP B O 1
ATOM 1782 N N . ALA B 1 64 ? 6.633 -18.969 -18.203 1 94.94 64 ALA B N 1
ATOM 1783 C CA . ALA B 1 64 ? 5.285 -18.5 -17.891 1 94.94 64 ALA B CA 1
ATOM 1784 C C . ALA B 1 64 ? 4.754 -17.562 -18.984 1 94.94 64 ALA B C 1
ATOM 1786 O O . ALA B 1 64 ? 5.531 -16.969 -19.734 1 94.94 64 ALA B O 1
ATOM 1787 N N . LYS B 1 65 ? 3.424 -17.516 -19.031 1 95.75 65 LYS B N 1
ATOM 1788 C CA . LYS B 1 65 ? 2.773 -16.578 -19.953 1 95.75 65 LYS B CA 1
ATOM 1789 C C . LYS B 1 65 ? 2.729 -15.18 -19.359 1 95.75 65 LYS B C 1
ATOM 1791 O O . LYS B 1 65 ? 2.551 -15.016 -18.141 1 95.75 65 LYS B O 1
ATOM 1796 N N . TYR B 1 66 ? 2.752 -14.188 -20.266 1 97.19 66 TYR B N 1
ATOM 1797 C CA . TYR B 1 66 ? 2.74 -12.789 -19.859 1 97.19 66 TYR B CA 1
ATOM 1798 C C . TYR B 1 66 ? 1.496 -12.469 -19.031 1 97.19 66 TYR B C 1
ATOM 1800 O O . TYR B 1 66 ? 1.582 -11.812 -18 1 97.19 66 TYR B O 1
ATOM 1808 N N . GLU B 1 67 ? 0.366 -12.961 -19.5 1 96.38 67 GLU B N 1
ATOM 1809 C CA . GLU B 1 67 ? -0.898 -12.625 -18.844 1 96.38 67 GLU B CA 1
ATOM 1810 C C . GLU B 1 67 ? -0.954 -13.18 -17.422 1 96.38 67 GLU B C 1
ATOM 1812 O O . GLU B 1 67 ? -1.492 -12.531 -16.531 1 96.38 67 GLU B O 1
ATOM 1817 N N . SER B 1 68 ? -0.376 -14.32 -17.188 1 97.06 68 SER B N 1
ATOM 1818 C CA . SER B 1 68 ? -0.36 -14.93 -15.859 1 97.06 68 SER B CA 1
ATOM 1819 C C . SER B 1 68 ? 0.588 -14.195 -14.922 1 97.06 68 SER B C 1
ATOM 1821 O O . SER B 1 68 ? 0.266 -13.969 -13.758 1 97.06 68 SER B O 1
ATOM 1823 N N . VAL B 1 69 ? 1.727 -13.805 -15.5 1 97.94 69 VAL B N 1
ATOM 1824 C CA . VAL B 1 69 ? 2.695 -13.062 -14.703 1 97.94 69 VAL B CA 1
ATOM 1825 C C . VAL B 1 69 ? 2.121 -11.703 -14.328 1 97.94 69 VAL B C 1
ATOM 1827 O O . VAL B 1 69 ? 2.219 -11.273 -13.172 1 97.94 69 VAL B O 1
ATOM 1830 N N . ARG B 1 70 ? 1.489 -11.062 -15.281 1 97.62 70 ARG B N 1
ATOM 1831 C CA . ARG B 1 70 ? 0.889 -9.758 -15.023 1 97.62 70 ARG B CA 1
ATOM 1832 C C . ARG B 1 70 ? -0.191 -9.859 -13.953 1 97.62 70 ARG B C 1
ATOM 1834 O O . ARG B 1 70 ? -0.302 -8.977 -13.094 1 97.62 70 ARG B O 1
ATOM 1841 N N . ALA B 1 71 ? -0.985 -10.891 -14.008 1 97.44 71 ALA B N 1
ATOM 1842 C CA . ALA B 1 71 ? -2.02 -11.109 -13 1 97.44 71 ALA B CA 1
ATOM 1843 C C . ALA B 1 71 ? -1.408 -11.281 -11.609 1 97.44 71 ALA B C 1
ATOM 1845 O O . ALA B 1 71 ? -1.926 -10.742 -10.625 1 97.44 71 ALA B O 1
ATOM 1846 N N . MET B 1 72 ? -0.339 -12.031 -11.547 1 98.19 72 MET B N 1
ATOM 1847 C CA . MET B 1 72 ? 0.333 -12.227 -10.266 1 98.19 72 MET B CA 1
ATOM 1848 C C . MET B 1 72 ? 0.87 -10.906 -9.727 1 98.19 72 MET B C 1
ATOM 1850 O O . MET B 1 72 ? 0.659 -10.578 -8.555 1 98.19 72 MET B O 1
ATOM 1854 N N . VAL B 1 73 ? 1.477 -10.117 -10.562 1 98.38 73 VAL B N 1
ATOM 1855 C CA . VAL B 1 73 ? 2.049 -8.836 -10.148 1 98.38 73 VAL B CA 1
ATOM 1856 C C . VAL B 1 73 ? 0.936 -7.891 -9.711 1 98.38 73 VAL B C 1
ATOM 1858 O O . VAL B 1 73 ? 1.052 -7.223 -8.68 1 98.38 73 VAL B O 1
ATOM 1861 N N . GLU B 1 74 ? -0.109 -7.879 -10.484 1 97.81 74 GLU B N 1
ATOM 1862 C CA . GLU B 1 74 ? -1.244 -7.043 -10.102 1 97.81 74 GLU B CA 1
ATOM 1863 C C . GLU B 1 74 ? -1.775 -7.422 -8.727 1 97.81 74 GLU B C 1
ATOM 1865 O O . GLU B 1 74 ? -2.096 -6.547 -7.914 1 97.81 74 GLU B O 1
ATOM 1870 N N . PHE B 1 75 ? -1.822 -8.656 -8.469 1 97.94 75 PHE B N 1
ATOM 1871 C CA . PHE B 1 75 ? -2.268 -9.117 -7.156 1 97.94 75 PHE B CA 1
ATOM 1872 C C . PHE B 1 75 ? -1.32 -8.633 -6.062 1 97.94 75 PHE B C 1
ATOM 1874 O O . PHE B 1 75 ? -1.762 -8.234 -4.984 1 97.94 75 PHE B O 1
ATOM 1881 N N . MET B 1 76 ? -0.093 -8.695 -6.348 1 98.25 76 MET B N 1
ATOM 1882 C CA . MET B 1 76 ? 0.9 -8.281 -5.359 1 98.25 76 MET B CA 1
ATOM 1883 C C . MET B 1 76 ? 0.761 -6.801 -5.031 1 98.25 76 MET B C 1
ATOM 1885 O O . MET B 1 76 ? 1.046 -6.379 -3.91 1 98.25 76 MET B O 1
ATOM 1889 N N . TYR B 1 77 ? 0.283 -6.016 -5.949 1 97.88 77 TYR B N 1
ATOM 1890 C CA . TYR B 1 77 ? 0.11 -4.582 -5.738 1 97.88 77 TYR B CA 1
ATOM 1891 C C . TYR B 1 77 ? -1.221 -4.289 -5.055 1 97.88 77 TYR B C 1
ATOM 1893 O O . TYR B 1 77 ? -1.292 -3.445 -4.16 1 97.88 77 TYR B O 1
ATOM 1901 N N . THR B 1 78 ? -2.254 -5 -5.426 1 97 78 THR B N 1
ATOM 1902 C CA . THR B 1 78 ? -3.586 -4.484 -5.125 1 97 78 THR B CA 1
ATOM 1903 C C . THR B 1 78 ? -4.367 -5.473 -4.262 1 97 78 THR B C 1
ATOM 1905 O O . THR B 1 78 ? -5.383 -5.117 -3.664 1 97 78 THR B O 1
ATOM 1908 N N . GLY B 1 79 ? -3.957 -6.684 -4.273 1 96.25 79 GLY B N 1
ATOM 1909 C CA . GLY B 1 79 ? -4.723 -7.73 -3.613 1 96.25 79 GLY B CA 1
ATOM 1910 C C . GLY B 1 79 ? -5.949 -8.156 -4.398 1 96.25 79 GLY B C 1
ATOM 1911 O O . GLY B 1 79 ? -6.707 -9.023 -3.955 1 96.25 79 GLY B O 1
ATOM 1912 N N . SER B 1 80 ? -6.098 -7.637 -5.539 1 94.81 80 SER B N 1
ATOM 1913 C CA . SER B 1 80 ? -7.281 -7.922 -6.344 1 94.81 80 SER B CA 1
ATOM 1914 C C . SER B 1 80 ? -7.133 -9.234 -7.102 1 94.81 80 SER B C 1
ATOM 1916 O O . SER B 1 80 ? -6.051 -9.547 -7.605 1 94.81 80 SER B O 1
ATOM 1918 N N . THR B 1 81 ? -8.242 -9.883 -7.25 1 93.5 81 THR B N 1
ATOM 1919 C CA . THR B 1 81 ? -8.273 -11.148 -7.984 1 93.5 81 THR B CA 1
ATOM 1920 C C . THR B 1 81 ? -9.062 -10.992 -9.281 1 93.5 81 THR B C 1
ATOM 1922 O O . THR B 1 81 ? -9.445 -11.984 -9.898 1 93.5 81 THR B O 1
ATOM 1925 N N . ASP B 1 82 ? -9.289 -9.82 -9.664 1 91.5 82 ASP B N 1
ATOM 1926 C CA . ASP B 1 82 ? -10.117 -9.547 -10.836 1 91.5 82 ASP B CA 1
ATOM 1927 C C . ASP B 1 82 ? -9.477 -10.133 -12.102 1 91.5 82 ASP B C 1
ATOM 1929 O O . ASP B 1 82 ? -10.18 -10.5 -13.039 1 91.5 82 ASP B O 1
ATOM 1933 N N . ALA B 1 83 ? -8.25 -10.195 -12.055 1 88.81 83 ALA B N 1
ATOM 1934 C CA . ALA B 1 83 ? -7.523 -10.633 -13.242 1 88.81 83 ALA B CA 1
ATOM 1935 C C . ALA B 1 83 ? -7.449 -12.156 -13.312 1 88.81 83 ALA B C 1
ATOM 1937 O O . ALA B 1 83 ? -6.965 -12.719 -14.297 1 88.81 83 ALA B O 1
ATOM 1938 N N . LEU B 1 84 ? -7.938 -12.781 -12.281 1 90.75 84 LEU B N 1
ATOM 1939 C CA . LEU B 1 84 ? -7.918 -14.242 -12.273 1 90.75 84 LEU B CA 1
ATOM 1940 C C . LEU B 1 84 ? -9.062 -14.805 -13.109 1 90.75 84 LEU B C 1
ATOM 1942 O O . LEU B 1 84 ? -10.227 -14.484 -12.875 1 90.75 84 LEU B O 1
ATOM 1946 N N . ASP B 1 85 ? -8.695 -15.344 -14.211 1 86.75 85 ASP B N 1
ATOM 1947 C CA . ASP B 1 85 ? -9.695 -16.016 -15.039 1 86.75 85 ASP B CA 1
ATOM 1948 C C . ASP B 1 85 ? -9.602 -17.531 -14.914 1 86.75 85 ASP B C 1
ATOM 1950 O O . ASP B 1 85 ? -8.508 -18.078 -14.727 1 86.75 85 ASP B O 1
ATOM 1954 N N . SER B 1 86 ? -10.719 -18.203 -15.164 1 84.44 86 SER B N 1
ATOM 1955 C CA . SER B 1 86 ? -10.812 -19.641 -14.984 1 84.44 86 SER B CA 1
ATOM 1956 C C . SER B 1 86 ? -9.875 -20.391 -15.93 1 84.44 86 SER B C 1
ATOM 1958 O O . SER B 1 86 ? -9.375 -21.469 -15.602 1 84.44 86 SER B O 1
ATOM 1960 N N . ASN B 1 87 ? -9.57 -19.766 -17.016 1 88.12 87 ASN B N 1
ATOM 1961 C CA . ASN B 1 87 ? -8.773 -20.453 -18.031 1 88.12 87 ASN B CA 1
ATOM 1962 C C . ASN B 1 87 ? -7.281 -20.359 -17.719 1 88.12 87 ASN B C 1
ATOM 1964 O O . ASN B 1 87 ? -6.477 -21.109 -18.297 1 88.12 87 ASN B O 1
ATOM 1968 N N . SER B 1 88 ? -6.965 -19.5 -16.734 1 92.62 88 SER B N 1
ATOM 1969 C CA . SER B 1 88 ? -5.543 -19.297 -16.484 1 92.62 88 SER B CA 1
ATOM 1970 C C . SER B 1 88 ? -5.199 -19.531 -15.023 1 92.62 88 SER B C 1
ATOM 1972 O O . SER B 1 88 ? -4.035 -19.422 -14.625 1 92.62 88 SER B O 1
ATOM 1974 N N . VAL B 1 89 ? -6.168 -19.938 -14.258 1 96.12 89 VAL B N 1
ATOM 1975 C CA . VAL B 1 89 ? -6 -20 -12.812 1 96.12 89 VAL B CA 1
ATOM 1976 C C . VAL B 1 89 ? -4.977 -21.078 -12.453 1 96.12 89 VAL B C 1
ATOM 1978 O O . VAL B 1 89 ? -4.219 -20.922 -11.492 1 96.12 89 VAL B O 1
ATOM 1981 N N . ASP B 1 90 ? -4.922 -22.172 -13.219 1 94.88 90 ASP B N 1
ATOM 1982 C CA . ASP B 1 90 ? -3.955 -23.234 -12.953 1 94.88 90 ASP B CA 1
ATOM 1983 C C . ASP B 1 90 ? -2.527 -22.75 -13.18 1 94.88 90 ASP B C 1
ATOM 1985 O O . ASP B 1 90 ? -1.63 -23.047 -12.391 1 94.88 90 ASP B O 1
ATOM 1989 N N . GLU B 1 91 ? -2.369 -22 -14.234 1 96.06 91 GLU B N 1
ATOM 1990 C CA . GLU B 1 91 ? -1.057 -21.438 -14.531 1 96.06 91 GLU B CA 1
ATOM 1991 C C . GLU B 1 91 ? -0.639 -20.422 -13.469 1 96.06 91 GLU B C 1
ATOM 1993 O O . GLU B 1 91 ? 0.524 -20.391 -13.062 1 96.06 91 GLU B O 1
ATOM 1998 N N . ILE B 1 92 ? -1.537 -19.609 -13 1 97.88 92 ILE B N 1
ATOM 1999 C CA . ILE B 1 92 ? -1.26 -18.609 -11.984 1 97.88 92 ILE B CA 1
ATOM 2000 C C . ILE B 1 92 ? -0.914 -19.281 -10.656 1 97.88 92 ILE B C 1
ATOM 2002 O O . ILE B 1 92 ? -0.022 -18.828 -9.938 1 97.88 92 ILE B O 1
ATOM 2006 N N . LEU B 1 93 ? -1.609 -20.375 -10.391 1 97.94 93 LEU B N 1
ATOM 2007 C CA . LEU B 1 93 ? -1.276 -21.141 -9.195 1 97.94 93 LEU B CA 1
ATOM 2008 C C . LEU B 1 93 ? 0.167 -21.641 -9.25 1 97.94 93 LEU B C 1
ATOM 2010 O O . LEU B 1 93 ? 0.892 -21.562 -8.258 1 97.94 93 LEU B O 1
ATOM 2014 N N . ALA B 1 94 ? 0.57 -22.156 -10.383 1 97.19 94 ALA B N 1
ATOM 2015 C CA . ALA B 1 94 ? 1.921 -22.688 -10.547 1 97.19 94 ALA B CA 1
ATOM 2016 C C . ALA B 1 94 ? 2.969 -21.594 -10.32 1 97.19 94 ALA B C 1
ATOM 2018 O O . ALA B 1 94 ? 3.955 -21.812 -9.617 1 97.19 94 ALA B O 1
ATOM 2019 N N . ILE B 1 95 ? 2.764 -20.438 -10.836 1 97.75 95 ILE B N 1
ATOM 2020 C CA . ILE B 1 95 ? 3.775 -19.406 -10.695 1 97.75 95 ILE B CA 1
ATOM 2021 C C . ILE B 1 95 ? 3.709 -18.797 -9.289 1 97.75 95 ILE B C 1
ATOM 2023 O O . ILE B 1 95 ? 4.734 -18.422 -8.727 1 97.75 95 ILE B O 1
ATOM 2027 N N . ALA B 1 96 ? 2.484 -18.672 -8.75 1 98.31 96 ALA B N 1
ATOM 2028 C CA . ALA B 1 96 ? 2.357 -18.219 -7.363 1 98.31 96 ALA B CA 1
ATOM 2029 C C . ALA B 1 96 ? 3.109 -19.141 -6.414 1 98.31 96 ALA B C 1
ATOM 2031 O O . ALA B 1 96 ? 3.713 -18.688 -5.438 1 98.31 96 ALA B O 1
ATOM 2032 N N . ASP B 1 97 ? 3.027 -20.438 -6.699 1 98.31 97 ASP B N 1
ATOM 2033 C CA . ASP B 1 97 ? 3.773 -21.422 -5.918 1 98.31 97 ASP B CA 1
ATOM 2034 C C . ASP B 1 97 ? 5.277 -21.25 -6.105 1 98.31 97 ASP B C 1
ATOM 2036 O O . ASP B 1 97 ? 6.031 -21.219 -5.133 1 98.31 97 ASP B O 1
ATOM 2040 N N . LYS B 1 98 ? 5.719 -21.109 -7.32 1 97.62 98 LYS B N 1
ATOM 2041 C CA . LYS B 1 98 ? 7.129 -20.969 -7.676 1 97.62 98 LYS B CA 1
ATOM 2042 C C . LYS B 1 98 ? 7.754 -19.75 -6.992 1 97.62 98 LYS B C 1
ATOM 2044 O O . LYS B 1 98 ? 8.883 -19.828 -6.5 1 97.62 98 LYS B O 1
ATOM 2049 N N . TYR B 1 99 ? 7.008 -18.672 -6.938 1 97.56 99 TYR B N 1
ATOM 2050 C CA . TYR B 1 99 ? 7.555 -17.438 -6.41 1 97.56 99 TYR B CA 1
ATOM 2051 C C . TYR B 1 99 ? 7.062 -17.172 -4.992 1 97.56 99 TYR B C 1
ATOM 2053 O O . TYR B 1 99 ? 7.297 -16.109 -4.426 1 97.56 99 TYR B O 1
ATOM 2061 N N . GLU B 1 100 ? 6.348 -18.125 -4.473 1 98.25 100 GLU B N 1
ATOM 2062 C CA . GLU B 1 100 ? 5.902 -18.141 -3.082 1 98.25 100 GLU B CA 1
ATOM 2063 C C . GLU B 1 100 ? 5.059 -16.922 -2.756 1 98.25 100 GLU B C 1
ATOM 2065 O O . GLU B 1 100 ? 5.309 -16.234 -1.761 1 98.25 100 GLU B O 1
ATOM 2070 N N . VAL B 1 101 ? 4.121 -16.625 -3.596 1 98.25 101 VAL B N 1
ATOM 2071 C CA . VAL B 1 101 ? 3.061 -15.664 -3.299 1 98.25 101 VAL B CA 1
ATOM 2072 C C . VAL B 1 101 ? 1.863 -16.391 -2.691 1 98.25 101 VAL B C 1
ATOM 2074 O O . VAL B 1 101 ? 0.856 -16.609 -3.367 1 98.25 101 VAL B O 1
ATOM 2077 N N . LEU B 1 102 ? 1.927 -16.578 -1.45 1 97.56 102 LEU B N 1
ATOM 2078 C CA . LEU B 1 102 ? 1.081 -17.562 -0.778 1 97.56 102 LEU B CA 1
ATOM 2079 C C . LEU B 1 102 ? -0.379 -17.109 -0.791 1 97.56 102 LEU B C 1
ATOM 2081 O O . LEU B 1 102 ? -1.27 -17.906 -1.102 1 97.56 102 LEU B O 1
ATOM 2085 N N . PRO B 1 103 ? -0.647 -15.844 -0.499 1 97.75 103 PRO B N 1
ATOM 2086 C CA . PRO B 1 103 ? -2.062 -15.469 -0.532 1 97.75 103 PRO B CA 1
ATOM 2087 C C . PRO B 1 103 ? -2.689 -15.648 -1.912 1 97.75 103 PRO B C 1
ATOM 2089 O O . PRO B 1 103 ? -3.867 -16 -2.018 1 97.75 103 PRO B O 1
ATOM 2092 N N . LEU B 1 104 ? -1.934 -15.375 -2.904 1 98.06 104 LEU B N 1
ATOM 2093 C CA . LEU B 1 104 ? -2.438 -15.586 -4.258 1 98.06 104 LEU B CA 1
ATOM 2094 C C . LEU B 1 104 ? -2.637 -17.078 -4.539 1 98.06 104 LEU B C 1
ATOM 2096 O O . LEU B 1 104 ? -3.637 -17.469 -5.141 1 98.06 104 LEU B O 1
ATOM 2100 N N . LYS B 1 105 ? -1.661 -17.859 -4.148 1 98.25 105 LYS B N 1
ATOM 2101 C CA . LYS B 1 105 ? -1.782 -19.297 -4.316 1 98.25 105 LYS B CA 1
ATOM 2102 C C . LYS B 1 105 ? -3.064 -19.812 -3.676 1 98.25 105 LYS B C 1
ATOM 2104 O O . LYS B 1 105 ? -3.803 -20.594 -4.289 1 98.25 105 LYS B O 1
ATOM 2109 N N . GLU B 1 106 ? -3.35 -19.344 -2.537 1 98.19 106 GLU B N 1
ATOM 2110 C CA . GLU B 1 106 ? -4.543 -19.766 -1.816 1 98.19 106 GLU B CA 1
ATOM 2111 C C . GLU B 1 106 ? -5.812 -19.359 -2.557 1 98.19 106 GLU B C 1
ATOM 2113 O O . GLU B 1 106 ? -6.773 -20.125 -2.635 1 98.19 106 GLU B O 1
ATOM 2118 N N . GLN B 1 107 ? -5.785 -18.156 -3.047 1 97.44 107 GLN B N 1
ATOM 2119 C CA . GLN B 1 107 ? -6.941 -17.688 -3.799 1 97.44 107 GLN B CA 1
ATOM 2120 C C . GLN B 1 107 ? -7.176 -18.531 -5.043 1 97.44 107 GLN B C 1
ATOM 2122 O O . GLN B 1 107 ? -8.32 -18.875 -5.367 1 97.44 107 GLN B O 1
ATOM 2127 N N . CYS B 1 108 ? -6.156 -18.859 -5.738 1 97.94 108 CYS B N 1
ATOM 2128 C CA . CYS B 1 108 ? -6.258 -19.703 -6.922 1 97.94 108 CYS B CA 1
ATOM 2129 C C . CYS B 1 108 ? -6.801 -21.078 -6.566 1 97.94 108 CYS B C 1
ATOM 2131 O O . CYS B 1 108 ? -7.676 -21.609 -7.258 1 97.94 108 CYS B O 1
ATOM 2133 N N . GLU B 1 109 ? -6.332 -21.641 -5.449 1 98.19 109 GLU B N 1
ATOM 2134 C CA . GLU B 1 109 ? -6.812 -22.938 -4.992 1 98.19 109 GLU B CA 1
ATOM 2135 C C . GLU B 1 109 ? -8.32 -22.922 -4.738 1 98.19 109 GLU B C 1
ATOM 2137 O O . GLU B 1 109 ? -9.039 -23.828 -5.133 1 98.19 109 GLU B O 1
ATOM 2142 N N . ARG B 1 110 ? -8.719 -21.891 -4.121 1 96.94 110 ARG B N 1
ATOM 2143 C CA . ARG B 1 110 ? -10.141 -21.766 -3.826 1 96.94 110 ARG B CA 1
ATOM 2144 C C . ARG B 1 110 ? -10.969 -21.719 -5.105 1 96.94 110 ARG B C 1
ATOM 2146 O O . ARG B 1 110 ? -12.008 -22.359 -5.215 1 96.94 110 ARG B O 1
ATOM 2153 N N . GLN B 1 111 ? -10.523 -20.969 -5.992 1 96.75 111 GLN B N 1
ATOM 2154 C CA . GLN B 1 111 ? -11.258 -20.844 -7.246 1 96.75 111 GLN B CA 1
ATOM 2155 C C . GLN B 1 111 ? -11.328 -22.188 -7.973 1 96.75 111 GLN B C 1
ATOM 2157 O O . GLN B 1 111 ? -12.383 -22.578 -8.469 1 96.75 111 GLN B O 1
ATOM 2162 N N . ILE B 1 112 ? -10.266 -22.875 -8.023 1 97 112 ILE B N 1
ATOM 2163 C CA . ILE B 1 112 ? -10.211 -24.156 -8.695 1 97 112 ILE B CA 1
ATOM 2164 C C . ILE B 1 112 ? -11.086 -25.172 -7.965 1 97 112 ILE B C 1
ATOM 2166 O O . ILE B 1 112 ? -11.742 -26 -8.594 1 97 112 ILE B O 1
ATOM 2170 N N . SER B 1 113 ? -11.102 -25.062 -6.664 1 97.25 113 SER B N 1
ATOM 2171 C CA . SER B 1 113 ? -11.844 -26.016 -5.848 1 97.25 113 SER B CA 1
ATOM 2172 C C . SER B 1 113 ? -13.328 -26.016 -6.203 1 97.25 113 SER B C 1
ATOM 2174 O O . SER B 1 113 ? -14.008 -27.031 -6.082 1 97.25 113 SER B O 1
ATOM 2176 N N . TYR B 1 114 ? -13.812 -24.922 -6.684 1 95.31 114 TYR B N 1
ATOM 2177 C CA . TYR B 1 114 ? -15.227 -24.797 -7.016 1 95.31 114 TYR B CA 1
ATOM 2178 C C . TYR B 1 114 ? -15.539 -25.453 -8.352 1 95.31 114 TYR B C 1
ATOM 2180 O O . TYR B 1 114 ? -16.703 -25.609 -8.711 1 95.31 114 TYR B O 1
ATOM 2188 N N . THR B 1 115 ? -14.617 -25.875 -9.047 1 95.12 115 THR B N 1
ATOM 2189 C CA . THR B 1 115 ? -14.844 -26.406 -10.391 1 95.12 115 THR B CA 1
ATOM 2190 C C . THR B 1 115 ? -14.711 -27.922 -10.398 1 95.12 115 THR B C 1
ATOM 2192 O O . THR B 1 115 ? -14.867 -28.562 -11.438 1 95.12 115 THR B O 1
ATOM 2195 N N . ILE B 1 116 ? -14.484 -28.547 -9.32 1 96.56 116 ILE B N 1
ATOM 2196 C CA . ILE B 1 116 ? -14.211 -29.969 -9.242 1 96.56 116 ILE B CA 1
ATOM 2197 C C . ILE B 1 116 ? -15.453 -30.766 -9.656 1 96.56 116 ILE B C 1
ATOM 2199 O O . ILE B 1 116 ? -16.562 -30.469 -9.203 1 96.56 116 ILE B O 1
ATOM 2203 N N . ASN B 1 117 ? -15.305 -31.688 -10.508 1 96.06 117 ASN B N 1
ATOM 2204 C CA . ASN B 1 117 ? -16.312 -32.656 -10.906 1 96.06 117 ASN B CA 1
ATOM 2205 C C . ASN B 1 117 ? -15.695 -34 -11.281 1 96.06 117 ASN B C 1
ATOM 2207 O O . ASN B 1 117 ? -14.492 -34.188 -11.117 1 96.06 117 ASN B O 1
ATOM 2211 N N . HIS B 1 118 ? -16.578 -34.906 -11.781 1 95.38 118 HIS B N 1
ATOM 2212 C CA . HIS B 1 118 ? -16.141 -36.281 -12.008 1 95.38 118 HIS B CA 1
ATOM 2213 C C . HIS B 1 118 ? -15.148 -36.344 -13.172 1 95.38 118 HIS B C 1
ATOM 2215 O O . HIS B 1 118 ? -14.312 -37.25 -13.227 1 95.38 118 HIS B O 1
ATOM 2221 N N . LYS B 1 119 ? -15.18 -35.406 -14.07 1 96.88 119 LYS B N 1
ATOM 2222 C CA . LYS B 1 119 ? -14.344 -35.438 -15.266 1 96.88 119 LYS B CA 1
ATOM 2223 C C . LYS B 1 119 ? -12.945 -34.906 -14.961 1 96.88 119 LYS B C 1
ATOM 2225 O O . LYS B 1 119 ? -11.977 -35.281 -15.625 1 96.88 119 LYS B O 1
ATOM 2230 N N . ASN B 1 120 ? -12.812 -34.062 -13.883 1 96.19 120 ASN B N 1
ATOM 2231 C CA . ASN B 1 120 ? -11.531 -33.375 -13.711 1 96.19 120 ASN B CA 1
ATOM 2232 C C . ASN B 1 120 ? -10.891 -33.719 -12.367 1 96.19 120 ASN B C 1
ATOM 2234 O O . ASN B 1 120 ? -9.781 -33.281 -12.078 1 96.19 120 ASN B O 1
ATOM 2238 N N . ILE B 1 121 ? -11.523 -34.562 -11.57 1 96.94 121 ILE B N 1
ATOM 2239 C CA . ILE B 1 121 ? -11.117 -34.812 -10.188 1 96.94 121 ILE B CA 1
ATOM 2240 C C . ILE B 1 121 ? -9.727 -35.438 -10.172 1 96.94 121 ILE B C 1
ATOM 2242 O O . ILE B 1 121 ? -8.914 -35.156 -9.289 1 96.94 121 ILE B O 1
ATOM 2246 N N . THR B 1 122 ? -9.406 -36.344 -11.023 1 96.56 122 THR B N 1
ATOM 2247 C CA . THR B 1 122 ? -8.102 -37 -11.055 1 96.56 122 THR B CA 1
ATOM 2248 C C . THR B 1 122 ? -7.008 -36 -11.414 1 96.56 122 THR B C 1
ATOM 2250 O O . THR B 1 122 ? -5.953 -35.969 -10.773 1 96.56 122 THR B O 1
ATOM 2253 N N . HIS B 1 123 ? -7.262 -35.25 -12.383 1 96.69 123 HIS B N 1
ATOM 2254 C CA . HIS B 1 123 ? -6.312 -34.219 -12.789 1 96.69 123 HIS B CA 1
ATOM 2255 C C . HIS B 1 123 ? -6.047 -33.25 -11.656 1 96.69 123 HIS B C 1
ATOM 2257 O O . HIS B 1 123 ? -4.895 -32.875 -11.391 1 96.69 123 HIS B O 1
ATOM 2263 N N . ILE B 1 124 ? -7.09 -32.812 -10.938 1 97.44 124 ILE B N 1
ATOM 2264 C CA . ILE B 1 124 ? -6.973 -31.844 -9.852 1 97.44 124 ILE B CA 1
ATOM 2265 C C . ILE B 1 124 ? -6.227 -32.469 -8.68 1 97.44 124 ILE B C 1
ATOM 2267 O O . ILE B 1 124 ? -5.449 -31.797 -8 1 97.44 124 ILE B O 1
ATOM 2271 N N . ALA B 1 125 ? -6.418 -33.75 -8.469 1 97.44 125 ALA B N 1
ATOM 2272 C CA . ALA B 1 125 ? -5.691 -34.469 -7.414 1 97.44 125 ALA B CA 1
ATOM 2273 C C . ALA B 1 125 ? -4.188 -34.438 -7.684 1 97.44 125 ALA B C 1
ATOM 2275 O O . ALA B 1 125 ? -3.396 -34.125 -6.797 1 97.44 125 ALA B O 1
ATOM 2276 N N . VAL B 1 126 ? -3.867 -34.812 -8.922 1 97.69 126 VAL B N 1
ATOM 2277 C CA . VAL B 1 126 ? -2.463 -34.812 -9.312 1 97.69 126 VAL B CA 1
ATOM 2278 C C . VAL B 1 126 ? -1.888 -33.406 -9.211 1 97.69 126 VAL B C 1
ATOM 2280 O O . VAL B 1 126 ? -0.791 -33.219 -8.68 1 97.69 126 VAL B O 1
ATOM 2283 N N . PHE B 1 127 ? -2.574 -32.438 -9.68 1 96.81 127 PHE B N 1
ATOM 2284 C CA . PHE B 1 127 ? -2.199 -31.047 -9.656 1 96.81 127 PHE B CA 1
ATOM 2285 C C . PHE B 1 127 ? -1.965 -30.562 -8.234 1 96.81 127 PHE B C 1
ATOM 2287 O O . PHE B 1 127 ? -0.975 -29.875 -7.953 1 96.81 127 PHE B O 1
ATOM 2294 N N . SER B 1 128 ? -2.875 -30.859 -7.324 1 98 128 SER B N 1
ATOM 2295 C CA . SER B 1 128 ? -2.779 -30.422 -5.934 1 98 128 SER B CA 1
ATOM 2296 C C . SER B 1 128 ? -1.547 -31.016 -5.254 1 98 128 SER B C 1
ATOM 2298 O O . SER B 1 128 ? -0.917 -30.359 -4.426 1 98 128 SER B O 1
ATOM 2300 N N . ASP B 1 129 ? -1.168 -32.219 -5.605 1 97.5 129 ASP B N 1
ATOM 2301 C CA . ASP B 1 129 ? 0.034 -32.844 -5.062 1 97.5 129 ASP B CA 1
ATOM 2302 C C . ASP B 1 129 ? 1.295 -32.188 -5.617 1 97.5 129 ASP B C 1
ATOM 2304 O O . ASP B 1 129 ? 2.254 -31.953 -4.879 1 97.5 129 ASP B O 1
ATOM 2308 N N . THR B 1 130 ? 1.298 -31.891 -6.883 1 97.19 130 THR B N 1
ATOM 2309 C CA . THR B 1 130 ? 2.443 -31.328 -7.59 1 97.19 130 THR B CA 1
ATOM 2310 C C . THR B 1 130 ? 2.842 -29.984 -6.992 1 97.19 130 THR B C 1
ATOM 2312 O O . THR B 1 130 ? 4.031 -29.688 -6.863 1 97.19 130 THR B O 1
ATOM 2315 N N . TYR B 1 131 ? 1.815 -29.156 -6.566 1 97.62 131 TYR B N 1
ATOM 2316 C CA . TYR B 1 131 ? 2.09 -27.797 -6.129 1 97.62 131 TYR B CA 1
ATOM 2317 C C . TYR B 1 131 ? 1.861 -27.641 -4.629 1 97.62 131 TYR B C 1
ATOM 2319 O O . TYR B 1 131 ? 1.727 -26.531 -4.121 1 97.62 131 TYR B O 1
ATOM 2327 N N . SER B 1 132 ? 1.715 -28.781 -3.971 1 97.06 132 SER B N 1
ATOM 2328 C CA . SER B 1 132 ? 1.466 -28.75 -2.533 1 97.06 132 SER B CA 1
ATOM 2329 C C . SER B 1 132 ? 0.315 -27.812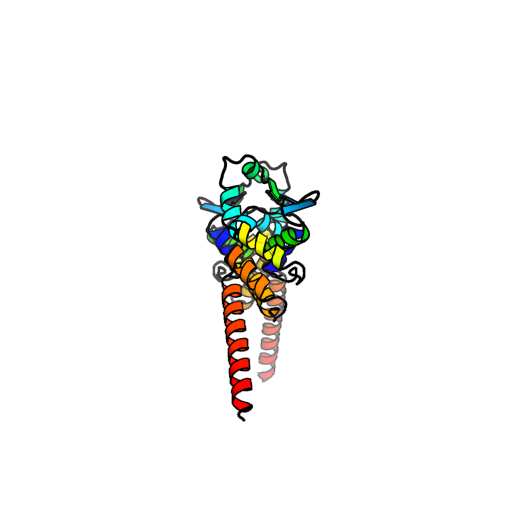 -2.188 1 97.06 132 SER B C 1
ATOM 2331 O O . SER B 1 132 ? 0.449 -26.953 -1.311 1 97.06 132 SER B O 1
ATOM 2333 N N . ALA B 1 133 ? -0.778 -27.969 -2.932 1 98 133 ALA B N 1
ATOM 2334 C CA . ALA B 1 133 ? -1.952 -27.109 -2.768 1 98 133 ALA B CA 1
ATOM 2335 C C . ALA B 1 133 ? -2.904 -27.688 -1.721 1 98 133 ALA B C 1
ATOM 2337 O O . ALA B 1 133 ? -3.818 -28.438 -2.051 1 98 133 ALA B O 1
ATOM 2338 N N . VAL B 1 134 ? -2.809 -27.219 -0.591 1 97.81 134 VAL B N 1
ATOM 2339 C CA . VAL B 1 134 ? -3.453 -27.844 0.558 1 97.81 134 VAL B CA 1
ATOM 2340 C C . VAL B 1 134 ? -4.969 -27.672 0.455 1 97.81 134 VAL B C 1
ATOM 2342 O O . VAL B 1 134 ? -5.723 -28.625 0.715 1 97.81 134 VAL B O 1
ATOM 2345 N N . ILE B 1 135 ? -5.398 -26.547 0.067 1 98 135 ILE B N 1
ATOM 2346 C CA . ILE B 1 135 ? -6.828 -26.297 -0.052 1 98 135 ILE B CA 1
ATOM 2347 C C . ILE B 1 135 ? -7.43 -27.219 -1.109 1 98 135 ILE B C 1
ATOM 2349 O O . ILE B 1 135 ? -8.5 -27.797 -0.901 1 98 135 ILE B O 1
ATOM 2353 N N . LEU B 1 136 ? -6.758 -27.391 -2.174 1 97.5 136 LEU B N 1
ATOM 2354 C CA . LEU B 1 136 ? -7.227 -28.25 -3.246 1 97.5 136 LEU B CA 1
ATOM 2355 C C . LEU B 1 136 ? -7.23 -29.719 -2.797 1 97.5 136 LEU B C 1
ATOM 2357 O O . LEU B 1 136 ? -8.148 -30.469 -3.123 1 97.5 136 LEU B O 1
ATOM 2361 N N . LYS B 1 137 ? -6.199 -30.078 -2.111 1 97.75 137 LYS B N 1
ATOM 2362 C CA . LYS B 1 137 ? -6.133 -31.438 -1.602 1 97.75 137 LYS B CA 1
ATOM 2363 C C . LYS B 1 137 ? -7.332 -31.766 -0.715 1 97.75 137 LYS B C 1
ATOM 2365 O O . LYS B 1 137 ? -7.961 -32.812 -0.863 1 97.75 137 LYS B O 1
ATOM 2370 N N . ASN B 1 138 ? -7.609 -30.828 0.118 1 98.12 138 ASN B N 1
ATOM 2371 C CA . ASN B 1 138 ? -8.758 -31 1.006 1 98.12 138 ASN B CA 1
ATOM 2372 C C . ASN B 1 138 ? -10.062 -31.062 0.227 1 98.12 138 ASN B C 1
ATOM 2374 O O . ASN B 1 138 ? -10.953 -31.859 0.547 1 98.12 138 ASN B O 1
ATOM 2378 N N . ALA B 1 139 ? -10.172 -30.25 -0.727 1 97.94 139 ALA B N 1
ATOM 2379 C CA . ALA B 1 139 ? -11.383 -30.219 -1.548 1 97.94 139 ALA B CA 1
ATOM 2380 C C . ALA B 1 139 ? -11.547 -31.531 -2.318 1 97.94 139 ALA B C 1
ATOM 2382 O O . ALA B 1 139 ? -12.664 -32.031 -2.477 1 97.94 139 ALA B O 1
ATOM 2383 N N . VAL B 1 140 ? -10.5 -32.125 -2.824 1 97.31 140 VAL B N 1
ATOM 2384 C CA . VAL B 1 140 ? -10.5 -33.375 -3.551 1 97.31 140 VAL B CA 1
ATOM 2385 C C . VAL B 1 140 ? -10.969 -34.5 -2.629 1 97.31 140 VAL B C 1
ATOM 2387 O O . VAL B 1 140 ? -11.812 -35.312 -3.01 1 97.31 140 VAL B O 1
ATOM 2390 N N . ILE B 1 141 ? -10.469 -34.5 -1.449 1 96.69 141 ILE B N 1
ATOM 2391 C CA . ILE B 1 141 ? -10.82 -35.5 -0.454 1 96.69 141 ILE B CA 1
ATOM 2392 C C . ILE B 1 141 ? -12.312 -35.406 -0.138 1 96.69 141 ILE B C 1
ATOM 2394 O O . ILE B 1 141 ? -13.008 -36.406 -0.104 1 96.69 141 ILE B O 1
ATOM 2398 N N . ARG B 1 142 ? -12.758 -34.25 0.052 1 96.56 142 ARG B N 1
ATOM 2399 C CA . ARG B 1 142 ? -14.172 -34.031 0.345 1 96.56 142 ARG B CA 1
ATOM 2400 C C . ARG B 1 142 ? -15.055 -34.5 -0.808 1 96.56 142 ARG B C 1
ATOM 2402 O O . ARG B 1 142 ? -16.109 -35.094 -0.587 1 96.56 142 ARG B O 1
ATOM 2409 N N . PHE B 1 143 ? -14.695 -34.219 -1.964 1 95.69 143 PHE B N 1
ATOM 2410 C CA . PHE B 1 143 ? -15.445 -34.656 -3.143 1 95.69 143 PHE B CA 1
ATOM 2411 C C . PHE B 1 143 ? -15.539 -36.156 -3.221 1 95.69 143 PHE B C 1
ATOM 2413 O O . PHE B 1 143 ? -16.609 -36.719 -3.504 1 95.69 143 PHE B O 1
ATOM 2420 N N . PHE B 1 144 ? -14.484 -36.844 -2.926 1 90.94 144 PHE B N 1
ATOM 2421 C CA . PHE B 1 144 ? -14.445 -38.312 -2.965 1 90.94 144 PHE B CA 1
ATOM 2422 C C . PHE B 1 144 ? -15.359 -38.906 -1.904 1 90.94 144 PHE B C 1
ATOM 2424 O O . PHE B 1 144 ? -16.062 -39.875 -2.162 1 90.94 144 PHE B O 1
ATOM 2431 N N . TRP B 1 145 ? -15.281 -38.25 -0.793 1 91.19 145 TRP B N 1
ATOM 2432 C CA . TRP B 1 145 ? -16.094 -38.781 0.306 1 91.19 145 TRP B CA 1
ATOM 2433 C C . TRP B 1 145 ? -17.578 -38.594 0.006 1 91.19 145 TRP B C 1
ATOM 2435 O O . TRP B 1 145 ? -18.375 -39.5 0.259 1 91.19 145 TRP B O 1
ATOM 2445 N N . ARG B 1 146 ? -17.969 -37.594 -0.562 1 89.94 146 ARG B N 1
ATOM 2446 C CA . ARG B 1 146 ? -19.359 -37.344 -0.898 1 89.94 146 ARG B CA 1
ATOM 2447 C C . ARG B 1 146 ? -19.844 -38.25 -2.008 1 89.94 146 ARG B C 1
ATOM 2449 O O . ARG B 1 146 ? -20.984 -38.719 -1.988 1 89.94 146 ARG B O 1
ATOM 2456 N N . SER B 1 147 ? -19.078 -38.562 -2.979 1 83.56 147 SER B N 1
ATOM 2457 C CA . SER B 1 147 ? -19.438 -39.375 -4.117 1 83.56 147 SER B CA 1
ATOM 2458 C C . SER B 1 147 ? -19.516 -40.844 -3.717 1 83.56 147 SER B C 1
ATOM 2460 O O . SER B 1 147 ? -20.344 -41.594 -4.262 1 83.56 147 SER B O 1
ATOM 2462 N N . THR B 1 148 ? -18.781 -41.219 -2.742 1 82.81 148 THR B N 1
ATOM 2463 C CA . THR B 1 148 ? -18.797 -42.625 -2.289 1 82.81 148 THR B CA 1
ATOM 2464 C C . THR B 1 148 ? -19.984 -42.875 -1.362 1 82.81 148 THR B C 1
ATOM 2466 O O . THR B 1 148 ? -20.578 -43.938 -1.404 1 82.81 148 THR B O 1
ATOM 2469 N N . THR B 1 149 ? -20.312 -41.875 -0.565 1 78.88 149 THR B N 1
ATOM 2470 C CA . THR B 1 149 ? -21.453 -42.031 0.338 1 78.88 149 THR B CA 1
ATOM 2471 C C . THR B 1 149 ? -22.766 -42.031 -0.441 1 78.88 149 THR B C 1
ATOM 2473 O O . THR B 1 149 ? -23.688 -42.781 -0.11 1 78.88 149 THR B O 1
ATOM 2476 N N . ARG B 1 150 ? -22.938 -41.375 -1.463 1 73.75 150 ARG B N 1
ATOM 2477 C CA . ARG B 1 150 ? -24.141 -41.312 -2.287 1 73.75 150 ARG B CA 1
ATOM 2478 C C . ARG B 1 150 ? -24.328 -42.625 -3.053 1 73.75 150 ARG B C 1
ATOM 2480 O O . ARG B 1 150 ? -25.453 -43.125 -3.176 1 73.75 150 ARG B O 1
ATOM 2487 N N . ARG B 1 151 ? -23.281 -43.25 -3.451 1 68 151 ARG B N 1
ATOM 2488 C CA . ARG B 1 151 ? -23.344 -44.531 -4.164 1 68 151 ARG B CA 1
ATOM 2489 C C . ARG B 1 151 ? -23.766 -45.656 -3.23 1 68 151 ARG B C 1
ATOM 2491 O O . ARG B 1 151 ? -24.516 -46.562 -3.625 1 68 151 ARG B O 1
ATOM 2498 N N . SER B 1 152 ? -23.328 -45.594 -1.957 1 69.44 152 SER B N 1
ATOM 2499 C CA . SER B 1 152 ? -23.672 -46.625 -0.988 1 69.44 152 SER B CA 1
ATOM 2500 C C . SER B 1 152 ? -25.125 -46.531 -0.562 1 69.44 152 SER B C 1
ATOM 2502 O O . SER B 1 152 ? -25.797 -47.562 -0.422 1 69.44 152 SER B O 1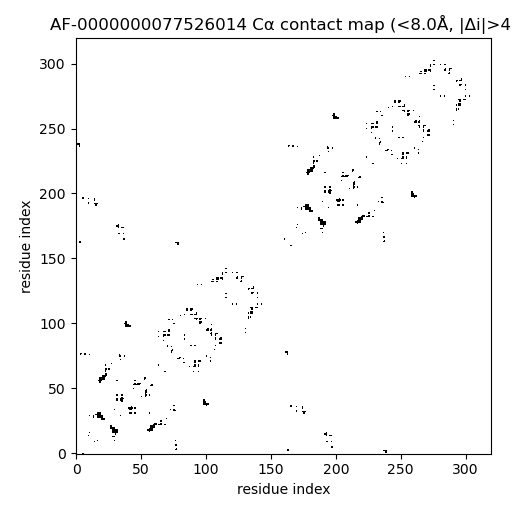
ATOM 2504 N N . TYR B 1 153 ? -25.641 -45.344 -0.386 1 65.5 153 TYR B N 1
ATOM 2505 C CA . TYR B 1 153 ? -27.031 -45.188 0.005 1 65.5 153 TYR B CA 1
ATOM 2506 C C . TYR B 1 153 ? -27.969 -45.531 -1.152 1 65.5 153 TYR B C 1
ATOM 2508 O O . TYR B 1 153 ? -29.047 -46.094 -0.942 1 65.5 153 TYR B O 1
ATOM 2516 N N . GLY B 1 154 ? -27.609 -45.156 -2.324 1 57 154 GLY B N 1
ATOM 2517 C CA . GLY B 1 154 ? -28.438 -45.562 -3.463 1 57 154 GLY B CA 1
ATOM 2518 C C . GLY B 1 154 ? -28.469 -47.062 -3.686 1 57 154 GLY B C 1
ATOM 2519 O O . GLY B 1 154 ? -29.484 -47.594 -4.137 1 57 154 GLY B O 1
ATOM 2520 N N . ARG B 1 155 ? -27.547 -47.844 -3.418 1 60.03 155 ARG B N 1
ATOM 2521 C CA . ARG B 1 155 ? -27.516 -49.281 -3.525 1 60.03 155 ARG B CA 1
ATOM 2522 C C . ARG B 1 155 ? -28.328 -49.938 -2.404 1 60.03 155 ARG B C 1
ATOM 2524 O O . ARG B 1 155 ? -28.906 -51 -2.586 1 60.03 155 ARG B O 1
ATOM 2531 N N . ARG B 1 156 ? -28.484 -49.312 -1.227 1 60.28 156 ARG B N 1
ATOM 2532 C CA . ARG B 1 156 ? -29.219 -49.875 -0.104 1 60.28 156 ARG B CA 1
ATOM 2533 C C . ARG B 1 156 ? -30.719 -49.75 -0.31 1 60.28 156 ARG B C 1
ATOM 2535 O O . ARG B 1 156 ? -31.484 -50.594 0.207 1 60.28 156 ARG B O 1
ATOM 2542 N N . SER B 1 157 ? -31.109 -48.719 -0.976 1 59.28 157 SER B N 1
ATOM 2543 C CA . SER B 1 157 ? -32.531 -48.594 -1.138 1 59.28 157 SER B CA 1
ATOM 2544 C C . SER B 1 157 ? -33.094 -49.562 -2.18 1 59.28 157 SER B C 1
ATOM 2546 O O . SER B 1 157 ? -34.281 -49.719 -2.344 1 59.28 157 SER B O 1
ATOM 2548 N N . GLY B 1 158 ? -32.312 -50.062 -3.074 1 48.22 158 GLY B N 1
ATOM 2549 C CA . GLY B 1 158 ? -32.75 -51.031 -4.074 1 48.22 158 GLY B CA 1
ATOM 2550 C C . GLY B 1 158 ? -32.688 -52.469 -3.572 1 48.22 158 GLY B C 1
ATOM 2551 O O . GLY B 1 158 ? -32.031 -53.344 -4.172 1 48.22 158 GLY B O 1
ATOM 2552 N N . GLY B 1 159 ? -32.812 -52.656 -2.266 1 44.03 159 GLY B N 1
ATOM 2553 C CA . GLY B 1 159 ? -32.906 -54.031 -1.776 1 44.03 159 GLY B CA 1
ATOM 2554 C C . GLY B 1 159 ? -33.844 -54.875 -2.607 1 44.03 159 GLY B C 1
ATOM 2555 O O . GLY B 1 159 ? -34.688 -54.375 -3.336 1 44.03 159 GLY B O 1
ATOM 2556 N N . PRO B 1 160 ? -33.531 -56.25 -2.779 1 43.16 160 PRO B N 1
ATOM 2557 C CA . PRO B 1 160 ? -34.469 -57.062 -3.531 1 43.16 160 PRO B CA 1
ATOM 2558 C C . PRO B 1 160 ? -35.906 -56.844 -3.08 1 43.16 160 PRO B C 1
ATOM 2560 O O . PRO B 1 160 ? -36.156 -56.406 -1.955 1 43.16 160 PRO B O 1
#

Sequence (320 aa):
MSVRDNIRDMWDNELFTDCVIKVGSKQIKAHRCILGQMSPVFKSMFNNESMLEAQNGVIDMTDAKYESVRAMVEFMYTGSTDALDSNSVDEILAIADKYEVLPLKEQCERQISYTINHKNITHIAVFSDTYSAVILKNAVIRFFWRSTTRRSYGRRSGGPMSVRDNIRDMWDNELFTDCVIKVGSKQIKAHRCILGQMSPVFKSMFNNESMLEAQNGVIDMTDAKYESVRAMVEFMYTGSTDALDSNSVDEILAIADKYEVLPLKEQCERQISYTINHKNITHIAVFSDTYSAVILKNAVIRFFWRSTTRRSYGRRSGGP

Nearest PDB structures (foldseek):
  4j8z-assembly1_A  TM=9.398E-01  e=1.322E-12  Homo sapiens
  8rit-assembly1_B  TM=8.781E-01  e=8.223E-07  Xenopus laevis
  8p2o-assembly1_B  TM=8.744E-01  e=2.186E-06  Xenopus laevis
  8p2n-assembly1_B  TM=8.827E-01  e=2.597E-06  Xenopus laevis
  8rir-assembly1_B  TM=8.771E-01  e=4.114E-06  Xenopus laevis

Organism: NCBI:txid2777116

pLDDT: mean 91.11, std 12.98, range [43.06, 98.44]

Radius of gyration: 27.97 Å; Cα contacts (8 Å, |Δi|>4): 405; chains: 2; bounding box: 65×103×53 Å

Foldseek 3Di:
DDPLVVLLVCQVVLPPFQAWEDEPPDIGTHHLVLLVVQFVQSVCLLPPPVDPNSVRRYHYDYPADPLLVVQLRSCSRRVDNVSPDPVCLLRNLQVCLVRVRPVSNLVSLVVVLVVDDPVCLVVLCVSCVVSVPPSSVVSSVVVVVVVVVVVVVVVVVPDD/DDPLVVLLVCQVVLPPFQAWEDEPPDIGTHHLVLLVVQFVQSVCLLPPPVDPNSVRRYHYDYPADPLLVVQLRSCSRRVDNVSPDPVCLLRNLVVCLVRVRPVSNLVSLVVVLVVDDPVCLVVLCVSCVVSVPPSSVVSSVVVVVVVVVVVVVVVVVPDD